Protein AF-A0A7C8A973-F1 (afdb_monomer_lite)

Secondary structure (DSSP, 8-state):
-HHHHHHTTEEEEEEEEEE-S-----PPBSHHHHHTSSS-HHHHHHHHHHTTT-B-S-PPP-EEEEEEEEEPPSS-HHHHHHHHSBS---TT--BTTTBPP-SEEESS---HHHHHHHBPPPPPGGGG-TT---TTPPPHHHHHHHHHHHB-STTPEEEETT-TTTHHHHHHHHTT-EEEE--S-HHHHHHHHHHTT------------S------

Sequence (216 aa):
MVSAIDDAGLLIRDCFIWFYTQNQPKAMGLNHFINRLNEDFESKETLRKELSGWKTPQIKSCFEPIAMAQKKPEGTFLENFRRYQVGLINTNIRVGEEMFPCNILTIEQIEPNIDKCFLIVKPDKSEKGEYNNHKTVKPLSLCEHLIKLVTYSEDSIILDPFCGSGTTLLAAKRLNRRYIGIDINKEYLKIAKKRLGGLDYPNKSIKLRKEQACLF

Radius of gyration: 22.73 Å; chains: 1; bounding box: 46×51×64 Å

pLDDT: mean 80.4, std 19.09, range [29.05, 97.0]

Foldseek 3Di:
DVVVCVVVQWAWDDKAKEFADDDDFPWDDCLVVLVPDPDDPVVSVVVCVVCPVPTPPTGTDGIDMDIDIGHDDDPDQVVSCVVPVWDAWDQCDAAAQRHTDDRYAYCDDDDNVVRNHHHFDADDPVLCDPPDPDPDDDGLSVLLSVCNGTGDDLAAEAEDQAQFLNSNVLSCVVSSHHYWYHHPDPVSVVNNCVSVVHDDDPDPPPPDPPDDDDTD

Structure (mmCIF, N/CA/C/O backbone):
data_AF-A0A7C8A973-F1
#
_entry.id   AF-A0A7C8A973-F1
#
loop_
_atom_site.group_PDB
_atom_site.id
_atom_site.type_symbol
_atom_site.label_atom_id
_atom_site.label_alt_id
_atom_site.label_comp_id
_atom_site.label_asym_id
_atom_site.label_entity_id
_atom_site.label_seq_id
_atom_site.pdbx_PDB_ins_code
_atom_site.Cartn_x
_atom_site.Cartn_y
_atom_site.Cartn_z
_atom_site.occupancy
_atom_site.B_iso_or_equiv
_atom_site.auth_seq_id
_atom_site.auth_comp_id
_atom_site.auth_asym_id
_atom_site.auth_atom_id
_atom_site.pdbx_PDB_model_num
ATOM 1 N N . MET A 1 1 ? -8.041 5.154 -10.749 1.00 61.44 1 MET A N 1
ATOM 2 C CA . MET A 1 1 ? -8.142 4.566 -9.394 1.00 61.44 1 MET A CA 1
ATOM 3 C C . MET A 1 1 ? -9.163 5.321 -8.556 1.00 61.44 1 MET A C 1
ATOM 5 O O . MET A 1 1 ? -10.101 4.681 -8.125 1.00 61.44 1 MET A O 1
ATOM 9 N N . VAL A 1 2 ? -9.038 6.648 -8.416 1.00 77.00 2 VAL A N 1
ATOM 10 C CA . VAL A 1 2 ? -9.992 7.515 -7.686 1.00 77.00 2 VAL A CA 1
ATOM 11 C C . VAL A 1 2 ? -11.450 7.284 -8.119 1.00 77.00 2 VAL A C 1
ATOM 13 O O . VAL A 1 2 ? -12.239 6.849 -7.295 1.00 77.00 2 VAL A O 1
ATOM 16 N N . SER A 1 3 ? -11.764 7.401 -9.420 1.00 84.00 3 SER A N 1
ATOM 17 C CA . SER A 1 3 ? -13.128 7.143 -9.935 1.00 84.00 3 SER A CA 1
ATOM 18 C C . SER A 1 3 ? -13.675 5.778 -9.520 1.00 84.00 3 SER A C 1
ATOM 20 O O . SER A 1 3 ? -14.764 5.701 -8.986 1.00 84.00 3 SER A O 1
ATOM 22 N N . ALA A 1 4 ? -12.892 4.704 -9.667 1.00 91.38 4 ALA A N 1
ATOM 23 C CA . ALA A 1 4 ? -13.359 3.355 -9.346 1.00 91.38 4 ALA A CA 1
ATOM 24 C C . ALA A 1 4 ? -13.654 3.146 -7.847 1.00 91.38 4 ALA A C 1
ATOM 26 O O . ALA A 1 4 ? -14.463 2.292 -7.498 1.00 91.38 4 ALA A O 1
ATOM 27 N N . ILE A 1 5 ? -12.981 3.890 -6.961 1.00 92.00 5 ILE A N 1
ATOM 28 C CA . ILE A 1 5 ? -13.242 3.850 -5.516 1.00 92.00 5 ILE A CA 1
ATOM 29 C C . ILE A 1 5 ? -14.564 4.563 -5.208 1.00 92.00 5 ILE A C 1
ATOM 31 O O . ILE A 1 5 ? -15.385 4.016 -4.470 1.00 92.00 5 ILE A O 1
ATOM 35 N N . ASP A 1 6 ? -14.783 5.731 -5.815 1.00 88.56 6 ASP A N 1
ATOM 36 C CA . ASP A 1 6 ? -16.037 6.479 -5.684 1.00 88.56 6 ASP A CA 1
ATOM 37 C C . ASP A 1 6 ? -17.217 5.699 -6.293 1.00 88.56 6 ASP A C 1
ATOM 39 O O . ASP A 1 6 ? -18.263 5.562 -5.657 1.00 88.56 6 ASP A O 1
ATOM 43 N N . ASP A 1 7 ? -17.023 5.088 -7.467 1.00 93.69 7 ASP A N 1
ATOM 44 C CA . ASP A 1 7 ? -18.006 4.239 -8.155 1.00 93.69 7 ASP A CA 1
ATOM 45 C C . ASP A 1 7 ? -18.371 2.994 -7.323 1.00 93.69 7 ASP A C 1
ATOM 47 O O . ASP A 1 7 ? -19.499 2.503 -7.378 1.00 93.69 7 ASP A O 1
ATOM 51 N N . ALA A 1 8 ? -17.440 2.499 -6.498 1.00 93.81 8 ALA A N 1
ATOM 52 C CA . ALA A 1 8 ? -17.682 1.417 -5.542 1.00 93.81 8 ALA A CA 1
ATOM 53 C C . ALA A 1 8 ? -18.427 1.875 -4.267 1.00 93.81 8 ALA A C 1
ATOM 55 O O . ALA A 1 8 ? -18.652 1.071 -3.358 1.00 93.81 8 ALA A O 1
ATOM 56 N N . GLY A 1 9 ? -18.806 3.155 -4.174 1.00 93.50 9 GLY A N 1
ATOM 57 C CA . GLY A 1 9 ? -19.536 3.732 -3.044 1.00 93.50 9 GLY A CA 1
ATOM 58 C C . GLY A 1 9 ? -18.672 4.004 -1.810 1.00 93.50 9 GLY A C 1
ATOM 59 O O . GLY A 1 9 ? -19.203 4.147 -0.702 1.00 93.50 9 GLY A O 1
ATOM 60 N N . LEU A 1 10 ? -17.347 4.049 -1.966 1.00 94.62 10 LEU A N 1
ATOM 61 C CA . LEU A 1 10 ? -16.421 4.412 -0.898 1.00 94.62 10 LEU A CA 1
ATOM 62 C C . LEU A 1 10 ? -16.106 5.908 -0.963 1.00 94.62 10 LEU A C 1
ATOM 64 O O . LEU A 1 10 ? -15.927 6.475 -2.029 1.00 94.62 10 LEU A O 1
ATOM 68 N N . LEU A 1 11 ? -16.002 6.543 0.201 1.00 92.88 11 LEU A N 1
ATOM 69 C CA . LEU A 1 11 ? -15.551 7.921 0.340 1.00 92.88 11 LEU A CA 1
ATOM 70 C C . LEU A 1 11 ? -14.035 7.942 0.495 1.00 92.88 11 LEU A C 1
ATOM 72 O O . LEU A 1 11 ? -13.509 7.433 1.491 1.00 92.88 11 LEU A O 1
ATOM 76 N N . ILE A 1 12 ? -13.345 8.561 -0.456 1.00 93.69 12 ILE A N 1
ATOM 77 C CA . ILE A 1 12 ? -11.909 8.827 -0.355 1.00 93.69 12 ILE A CA 1
ATOM 78 C C . ILE A 1 12 ? -11.668 9.839 0.771 1.00 93.69 12 ILE A C 1
ATOM 80 O O . ILE A 1 12 ? -12.366 10.847 0.888 1.00 93.69 12 ILE A O 1
ATOM 84 N N . ARG A 1 13 ? -10.698 9.543 1.637 1.00 91.75 13 ARG A N 1
ATOM 85 C CA . ARG A 1 13 ? -10.317 10.388 2.777 1.00 91.75 13 ARG A CA 1
ATOM 86 C C . ARG A 1 13 ? -8.966 11.034 2.590 1.00 91.75 13 ARG A C 1
ATOM 88 O O . ARG A 1 13 ? -8.829 12.209 2.897 1.00 91.75 13 ARG A O 1
ATOM 95 N N . ASP A 1 14 ? -8.004 10.267 2.098 1.00 91.69 14 ASP A N 1
ATOM 96 C CA . ASP A 1 14 ? -6.638 10.732 1.903 1.00 91.69 14 ASP A CA 1
ATOM 97 C C . ASP A 1 14 ? -5.896 9.802 0.930 1.00 91.69 14 ASP A C 1
ATOM 99 O O . ASP A 1 14 ? -6.428 8.784 0.471 1.00 91.69 14 ASP A O 1
ATOM 103 N N . CYS A 1 15 ? -4.648 10.133 0.628 1.00 92.75 15 CYS A N 1
ATOM 104 C CA . CYS A 1 15 ? -3.717 9.296 -0.106 1.00 92.75 15 CYS A CA 1
ATOM 105 C C . CYS A 1 15 ? -2.369 9.295 0.611 1.00 92.75 15 CYS A C 1
ATOM 107 O O . CYS A 1 15 ? -1.723 10.334 0.707 1.00 92.75 15 CYS A O 1
ATOM 109 N N . PHE A 1 16 ? -1.907 8.120 1.037 1.00 91.19 16 PHE A N 1
ATOM 110 C CA . PHE A 1 16 ? -0.525 7.960 1.473 1.00 91.19 16 PHE A CA 1
ATOM 111 C C . PHE A 1 16 ? 0.390 7.812 0.257 1.00 91.19 16 PHE A C 1
ATOM 113 O O . PHE A 1 16 ? 0.010 7.243 -0.766 1.00 91.19 16 PHE A O 1
ATOM 120 N N . ILE A 1 17 ? 1.614 8.300 0.367 1.00 91.44 17 ILE A N 1
ATOM 121 C CA . ILE A 1 17 ? 2.654 8.188 -0.644 1.00 91.44 17 ILE A CA 1
ATOM 122 C C . ILE A 1 17 ? 3.805 7.435 -0.001 1.00 91.44 17 ILE A C 1
ATOM 124 O O . ILE A 1 17 ? 4.483 7.969 0.873 1.00 91.44 17 ILE A O 1
ATOM 128 N N . TRP A 1 18 ? 4.049 6.202 -0.436 1.00 88.50 18 TRP A N 1
ATOM 129 C CA . TRP A 1 18 ? 5.296 5.531 -0.101 1.00 88.50 18 TRP A CA 1
ATOM 130 C C . TRP A 1 18 ? 6.394 6.056 -1.022 1.00 88.50 18 TRP A C 1
ATOM 132 O O . TRP A 1 18 ? 6.429 5.728 -2.207 1.00 88.50 18 TRP A O 1
ATOM 142 N N . P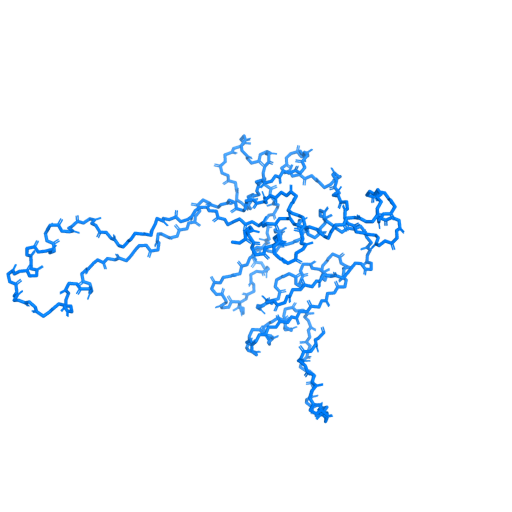HE A 1 19 ? 7.270 6.893 -0.479 1.00 85.12 19 PHE A N 1
ATOM 143 C CA . PHE A 1 19 ? 8.411 7.470 -1.173 1.00 85.12 19 PHE A CA 1
ATOM 144 C C . PHE A 1 19 ? 9.649 6.581 -1.017 1.00 85.12 19 PHE A C 1
ATOM 146 O O . PHE A 1 19 ? 9.905 6.017 0.050 1.00 85.12 19 PHE A O 1
ATOM 153 N N . TYR A 1 20 ? 10.431 6.452 -2.087 1.00 79.19 20 TYR A N 1
ATOM 154 C CA . TYR A 1 20 ? 11.674 5.685 -2.091 1.00 79.19 20 TYR A CA 1
ATOM 155 C C . TYR A 1 20 ? 12.697 6.301 -3.051 1.00 79.19 20 TYR A C 1
ATOM 157 O O . TYR A 1 20 ? 12.372 6.760 -4.149 1.00 79.19 20 TYR A O 1
ATOM 165 N N . THR A 1 21 ? 13.968 6.299 -2.646 1.00 69.88 21 THR A N 1
ATOM 166 C CA . THR A 1 21 ? 15.041 6.999 -3.377 1.00 69.88 21 THR A CA 1
ATOM 167 C C . THR A 1 21 ? 15.712 6.111 -4.429 1.00 69.88 21 THR A C 1
ATOM 169 O O . THR A 1 21 ? 16.138 6.571 -5.502 1.00 69.88 21 THR A O 1
ATOM 172 N N . GLN A 1 22 ? 15.756 4.804 -4.167 1.00 66.38 22 GLN A N 1
ATOM 173 C CA . GLN A 1 22 ? 16.395 3.817 -5.028 1.00 66.38 22 GLN A CA 1
ATOM 174 C C . GLN A 1 22 ? 15.367 3.079 -5.887 1.00 66.38 22 GLN A C 1
ATOM 176 O O . GLN A 1 22 ? 14.515 2.347 -5.396 1.00 66.38 22 GLN A O 1
ATOM 181 N N . ASN A 1 23 ? 15.463 3.261 -7.205 1.00 68.50 23 ASN A N 1
ATOM 182 C CA . ASN A 1 23 ? 14.700 2.495 -8.187 1.00 68.50 23 ASN A CA 1
ATOM 183 C C . ASN A 1 23 ? 15.402 2.540 -9.547 1.00 68.50 23 ASN A C 1
ATOM 185 O O . ASN A 1 23 ? 16.145 3.483 -9.834 1.00 68.50 23 ASN A O 1
ATOM 189 N N . GLN A 1 24 ? 15.141 1.547 -10.389 1.00 70.19 24 GLN A N 1
ATOM 190 C CA . GLN A 1 24 ? 15.636 1.514 -11.760 1.00 70.19 24 GLN A CA 1
ATOM 191 C C . GLN A 1 24 ? 14.644 2.222 -12.698 1.00 70.19 24 GLN A C 1
ATOM 193 O O . GLN A 1 24 ? 13.431 2.010 -12.580 1.00 70.19 24 GLN A O 1
ATOM 198 N N . PRO A 1 25 ? 15.117 3.060 -13.641 1.00 73.88 25 PRO A N 1
ATOM 199 C CA . PRO A 1 25 ? 14.281 3.544 -14.731 1.00 73.88 25 PRO A CA 1
ATOM 200 C C . PRO A 1 25 ? 13.688 2.358 -15.494 1.00 73.88 25 PRO A C 1
ATOM 202 O O . PRO A 1 25 ? 14.396 1.405 -15.812 1.00 73.88 25 PRO A O 1
ATOM 205 N N . LYS A 1 26 ? 12.391 2.417 -15.806 1.00 78.75 26 LYS A N 1
ATOM 206 C CA . LYS A 1 26 ? 11.727 1.369 -16.600 1.00 78.75 26 LYS A CA 1
ATOM 207 C C . LYS A 1 26 ? 11.837 1.606 -18.110 1.00 78.75 26 LYS A C 1
ATOM 209 O O . LYS A 1 26 ? 11.492 0.715 -18.875 1.00 78.75 26 LYS A O 1
ATOM 214 N N . ALA A 1 27 ? 12.348 2.772 -18.516 1.00 83.31 27 ALA A N 1
ATOM 215 C CA . ALA A 1 27 ? 12.592 3.147 -19.902 1.00 83.31 27 ALA A CA 1
ATOM 216 C C . ALA A 1 27 ? 13.479 2.138 -20.646 1.00 83.31 27 ALA A C 1
ATOM 218 O O . ALA A 1 27 ? 14.617 1.866 -20.256 1.00 83.31 27 ALA A O 1
ATOM 219 N N . MET A 1 28 ? 12.964 1.641 -21.766 1.00 84.88 28 MET A N 1
ATOM 220 C CA . MET A 1 28 ? 13.633 0.703 -22.658 1.00 84.88 28 MET A CA 1
ATOM 221 C C . MET A 1 28 ? 14.382 1.453 -23.761 1.00 84.88 28 MET A C 1
ATOM 223 O O . MET A 1 28 ? 13.901 2.463 -24.278 1.00 84.88 28 MET A O 1
ATOM 227 N N . GLY A 1 29 ? 15.556 0.942 -24.136 1.00 88.56 29 GLY A N 1
ATOM 228 C CA . GLY A 1 29 ? 16.292 1.441 -25.298 1.00 88.56 29 GLY A CA 1
ATOM 229 C C . GLY A 1 29 ? 15.556 1.142 -26.604 1.00 88.56 29 GLY A C 1
ATOM 230 O O . GLY A 1 29 ? 14.875 0.122 -26.725 1.00 88.56 29 GLY A O 1
ATOM 231 N N . LEU A 1 30 ? 15.714 2.023 -27.592 1.00 91.88 30 LEU A N 1
ATOM 232 C CA . LEU A 1 30 ? 14.962 1.941 -28.846 1.00 91.88 30 LEU A CA 1
ATOM 233 C C . LEU A 1 30 ? 15.571 0.965 -29.865 1.00 91.88 30 LEU A C 1
ATOM 235 O O . LEU A 1 30 ? 14.867 0.484 -30.748 1.00 91.88 30 LEU A O 1
ATOM 239 N N . ASN A 1 31 ? 16.839 0.580 -29.689 1.00 90.75 31 ASN A N 1
ATOM 240 C CA . ASN A 1 31 ? 17.584 -0.276 -30.621 1.00 90.75 31 ASN A CA 1
ATOM 241 C C . ASN A 1 31 ? 16.872 -1.595 -30.952 1.00 90.75 31 ASN A C 1
ATOM 243 O O . ASN A 1 31 ? 16.861 -2.020 -32.103 1.00 90.75 31 ASN A O 1
ATOM 247 N N . HIS A 1 32 ? 16.240 -2.231 -29.962 1.00 90.12 32 HIS A N 1
ATOM 248 C CA . HIS A 1 32 ? 15.487 -3.471 -30.177 1.00 90.12 32 HIS A CA 1
ATOM 249 C C . HIS A 1 32 ? 14.281 -3.281 -31.106 1.00 90.12 32 HIS A C 1
ATOM 251 O O . HIS A 1 32 ? 13.967 -4.168 -31.897 1.00 90.12 32 HIS A O 1
ATOM 257 N N . PHE A 1 33 ? 13.624 -2.121 -31.033 1.00 92.50 33 PHE A N 1
ATOM 258 C CA . PHE A 1 33 ? 12.513 -1.770 -31.916 1.00 92.50 33 PHE A CA 1
ATOM 259 C C . PHE A 1 33 ? 13.022 -1.415 -33.315 1.00 92.50 33 PHE A C 1
ATOM 261 O O . PHE A 1 33 ? 12.506 -1.951 -34.290 1.00 92.50 33 PHE A O 1
ATOM 268 N N . ILE A 1 34 ? 14.090 -0.614 -33.407 1.00 94.12 34 ILE A N 1
ATOM 269 C CA . ILE A 1 34 ? 14.716 -0.222 -34.683 1.00 94.12 34 ILE A CA 1
ATOM 270 C C . ILE A 1 34 ? 15.180 -1.458 -35.470 1.00 94.12 34 ILE A C 1
ATOM 272 O O . ILE A 1 34 ? 14.955 -1.562 -36.674 1.00 94.12 34 ILE A O 1
ATOM 276 N N . ASN A 1 35 ? 15.757 -2.453 -34.790 1.00 92.62 35 ASN A N 1
ATOM 277 C CA . ASN A 1 35 ? 16.192 -3.705 -35.419 1.00 92.62 35 ASN A CA 1
ATOM 278 C C . ASN A 1 35 ? 15.049 -4.459 -36.121 1.00 92.62 35 ASN A C 1
ATOM 280 O O . ASN A 1 35 ? 15.302 -5.167 -37.095 1.00 92.62 35 ASN A O 1
ATOM 284 N N . ARG A 1 36 ? 13.811 -4.314 -35.633 1.00 94.75 36 ARG A N 1
ATOM 285 C CA . ARG A 1 36 ? 12.621 -5.021 -36.126 1.00 94.75 36 ARG A CA 1
ATOM 286 C C . ARG A 1 36 ? 11.881 -4.289 -37.248 1.00 94.75 36 ARG A C 1
ATOM 288 O O . ARG A 1 36 ? 10.946 -4.866 -37.796 1.00 94.75 36 ARG A O 1
ATOM 295 N N . LEU A 1 37 ? 12.262 -3.054 -37.581 1.00 94.50 37 LEU A N 1
ATOM 296 C CA . LEU A 1 37 ? 11.644 -2.307 -38.680 1.00 94.50 37 LEU A CA 1
ATOM 297 C C . LEU A 1 37 ? 11.924 -2.987 -40.027 1.00 94.50 37 LEU A C 1
ATOM 299 O O . LEU A 1 37 ? 13.001 -3.554 -40.232 1.00 94.50 37 LEU A O 1
ATOM 303 N N . ASN A 1 38 ? 10.972 -2.915 -40.955 1.00 95.69 38 ASN A N 1
ATOM 304 C CA . ASN A 1 38 ? 11.150 -3.403 -42.323 1.00 95.69 38 ASN A CA 1
ATOM 305 C C . ASN A 1 38 ? 11.743 -2.299 -43.215 1.00 95.69 38 ASN A C 1
ATOM 307 O O . ASN A 1 38 ? 11.109 -1.838 -44.157 1.00 95.69 38 ASN A O 1
ATOM 311 N N . GLU A 1 39 ? 12.940 -1.846 -42.851 1.00 93.88 39 GLU A N 1
ATOM 312 C CA . GLU A 1 39 ? 13.674 -0.752 -43.495 1.00 93.88 39 GLU A CA 1
ATOM 313 C C . GLU A 1 39 ? 15.111 -1.186 -43.800 1.00 93.88 39 GLU A C 1
ATOM 315 O O . GLU A 1 39 ? 15.629 -2.134 -43.186 1.00 93.88 39 GLU A O 1
ATOM 320 N N . ASP A 1 40 ? 15.748 -0.492 -44.744 1.00 95.38 40 ASP A N 1
ATOM 321 C CA . ASP A 1 40 ? 17.140 -0.720 -45.115 1.00 95.38 40 ASP A CA 1
ATOM 322 C C . ASP A 1 40 ? 18.116 -0.322 -43.989 1.00 95.38 40 ASP A C 1
ATOM 324 O O . ASP A 1 40 ? 17.752 0.266 -42.965 1.00 95.38 40 ASP A O 1
ATOM 328 N N . PHE A 1 41 ? 19.379 -0.712 -44.155 1.00 94.69 41 PHE A N 1
ATOM 329 C CA . PHE A 1 41 ? 20.406 -0.509 -43.139 1.00 94.69 41 PHE A CA 1
ATOM 330 C C . PHE A 1 41 ? 20.700 0.975 -42.868 1.00 94.69 41 PHE A C 1
ATOM 332 O O . PHE A 1 41 ? 20.828 1.350 -41.701 1.00 94.69 41 PHE A O 1
ATOM 339 N N . GLU A 1 42 ? 20.769 1.807 -43.910 1.00 95.94 42 GLU A N 1
ATOM 340 C CA . GLU A 1 42 ? 21.098 3.233 -43.792 1.00 95.94 42 GLU A CA 1
ATOM 341 C C . GLU A 1 42 ? 19.984 3.995 -43.071 1.00 95.94 42 GLU A C 1
ATOM 343 O O . GLU A 1 42 ? 20.256 4.794 -42.169 1.00 95.94 42 GLU A O 1
ATOM 348 N N . SER A 1 43 ? 18.724 3.679 -43.382 1.00 94.56 43 SER A N 1
ATOM 349 C CA . SER A 1 43 ? 17.555 4.232 -42.685 1.00 94.56 43 SER A CA 1
ATOM 350 C C . SER A 1 43 ? 17.574 3.883 -41.192 1.00 94.56 43 SER A C 1
ATOM 352 O O . SER A 1 43 ? 17.421 4.756 -40.334 1.00 94.56 43 SER A O 1
ATOM 354 N N . LYS A 1 44 ? 17.881 2.624 -40.844 1.00 95.50 44 LYS A N 1
ATOM 355 C CA . LYS A 1 44 ? 17.997 2.191 -39.440 1.00 95.50 44 LYS A CA 1
ATOM 356 C C . LYS A 1 44 ? 19.157 2.857 -38.702 1.00 95.50 44 LYS A C 1
ATOM 358 O O . LYS A 1 44 ? 19.001 3.205 -37.534 1.00 95.50 44 LYS A O 1
ATOM 363 N N . GLU A 1 45 ? 20.316 3.017 -39.336 1.00 96.06 45 GLU A N 1
ATOM 364 C CA . GLU A 1 45 ? 21.468 3.706 -38.734 1.00 96.06 45 GLU A CA 1
ATOM 365 C C . GLU A 1 45 ? 21.209 5.200 -38.534 1.00 96.06 45 GLU A C 1
ATOM 367 O O . GLU A 1 45 ? 21.546 5.747 -37.481 1.00 96.06 45 GLU A O 1
ATOM 372 N N . THR A 1 46 ? 20.551 5.846 -39.496 1.00 96.25 46 THR A N 1
ATOM 373 C CA . THR A 1 46 ? 20.082 7.232 -39.366 1.00 96.25 46 THR A CA 1
ATOM 374 C C . THR A 1 46 ? 19.173 7.365 -38.150 1.00 96.25 46 THR A C 1
ATOM 376 O O . THR A 1 46 ? 19.451 8.161 -37.252 1.00 96.25 46 THR A O 1
ATOM 379 N N . LEU A 1 47 ? 18.178 6.484 -38.035 1.00 95.25 47 LEU A N 1
ATOM 380 C CA . LEU A 1 47 ? 17.235 6.488 -36.922 1.00 95.25 47 LEU A CA 1
ATOM 381 C C . LEU A 1 47 ? 17.911 6.213 -35.564 1.00 95.25 47 LEU A C 1
ATOM 383 O O . LEU A 1 47 ? 17.539 6.813 -34.556 1.00 95.25 47 LEU A O 1
ATOM 387 N N . ARG A 1 48 ? 18.938 5.348 -35.505 1.00 93.94 48 ARG A N 1
ATOM 388 C CA . ARG A 1 48 ? 19.733 5.123 -34.277 1.00 93.94 48 ARG A CA 1
ATOM 389 C C . ARG A 1 48 ? 20.486 6.375 -33.840 1.00 93.94 48 ARG A C 1
ATOM 391 O O . ARG A 1 48 ? 20.563 6.638 -32.641 1.00 93.94 48 ARG A O 1
ATOM 398 N N . LYS A 1 49 ? 21.054 7.123 -34.789 1.00 94.56 49 LYS A N 1
ATOM 399 C CA . LYS A 1 49 ? 21.773 8.372 -34.503 1.00 94.56 49 LYS A CA 1
ATOM 400 C C . LYS A 1 49 ? 20.812 9.458 -34.032 1.00 94.56 49 LYS A C 1
ATOM 402 O O . LYS A 1 49 ? 21.077 10.078 -33.005 1.00 94.56 49 LYS A O 1
ATOM 407 N N . GLU A 1 50 ? 19.691 9.637 -34.728 1.00 95.50 50 GLU A N 1
ATOM 408 C CA . GLU A 1 50 ? 18.656 10.619 -34.376 1.00 95.50 50 GLU A CA 1
ATOM 409 C C . GLU A 1 50 ? 18.052 10.355 -32.995 1.00 95.50 50 GLU A C 1
ATOM 411 O O . GLU A 1 50 ? 17.892 11.270 -32.188 1.00 95.50 50 GLU A O 1
ATOM 416 N N . LEU A 1 51 ? 17.764 9.088 -32.690 1.00 93.31 51 LEU A N 1
ATOM 417 C CA . LEU A 1 51 ? 17.149 8.676 -31.429 1.00 93.31 51 LEU A CA 1
ATOM 418 C C . LEU A 1 51 ? 18.176 8.294 -30.353 1.00 93.31 51 LEU A C 1
ATOM 420 O O . LEU A 1 51 ? 17.825 7.682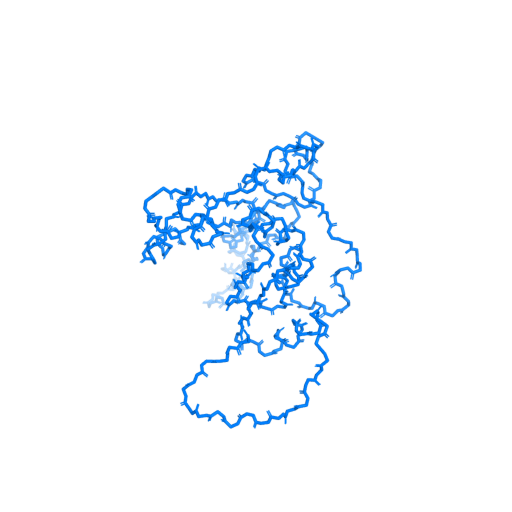 -29.339 1.00 93.31 51 LEU A O 1
ATOM 424 N N . SER A 1 52 ? 19.442 8.675 -30.526 1.00 90.50 52 SER A N 1
ATOM 425 C CA . SER A 1 52 ? 20.469 8.471 -29.507 1.00 90.50 52 SER A CA 1
ATOM 426 C C . SER A 1 52 ? 20.106 9.221 -28.221 1.00 90.50 52 SER A C 1
ATOM 428 O O . SER A 1 52 ? 19.751 10.396 -28.239 1.00 90.50 52 SER A O 1
ATOM 430 N N . GLY A 1 53 ? 20.146 8.522 -27.085 1.00 83.19 53 GLY A N 1
ATOM 431 C CA . GLY A 1 53 ? 19.720 9.062 -25.788 1.00 83.19 53 GLY A CA 1
ATOM 432 C C . GLY A 1 53 ? 18.205 9.042 -25.543 1.00 83.19 53 GLY A C 1
ATOM 433 O O . GLY A 1 53 ? 17.786 9.164 -24.390 1.00 83.19 53 GLY A O 1
ATOM 434 N N . TRP A 1 54 ? 17.383 8.795 -26.568 1.00 89.38 54 TRP A N 1
ATOM 435 C CA . TRP A 1 54 ? 15.936 8.645 -26.428 1.00 89.38 54 TRP A CA 1
ATOM 436 C C . TRP A 1 54 ? 15.555 7.215 -26.025 1.00 89.38 54 TRP A C 1
ATOM 438 O O . TRP A 1 54 ? 16.179 6.224 -26.413 1.00 89.38 54 TRP A O 1
ATOM 448 N N . LYS A 1 55 ? 14.513 7.099 -25.200 1.00 88.38 55 LYS A N 1
ATOM 449 C CA . LYS A 1 55 ? 13.984 5.830 -24.681 1.00 88.38 55 LYS A CA 1
ATOM 450 C C . LYS A 1 55 ? 12.456 5.863 -24.662 1.00 88.38 55 LYS A C 1
ATOM 452 O O . LYS A 1 55 ? 11.856 6.913 -24.875 1.00 88.38 55 LYS A O 1
ATOM 457 N N . THR A 1 56 ? 11.816 4.727 -24.377 1.00 88.56 56 THR A N 1
ATOM 458 C CA . THR A 1 56 ? 10.356 4.686 -24.173 1.00 88.56 56 THR A CA 1
ATOM 459 C C . THR A 1 56 ? 9.915 5.629 -23.041 1.00 88.56 56 THR A C 1
ATOM 461 O O . THR A 1 56 ? 10.689 5.845 -22.102 1.00 88.56 56 THR A O 1
ATOM 464 N N . PRO A 1 57 ? 8.683 6.185 -23.092 1.00 85.31 57 PRO A N 1
ATOM 465 C CA . PRO A 1 57 ? 8.216 7.236 -22.180 1.00 85.31 57 PRO A CA 1
ATOM 466 C C . PRO A 1 57 ? 7.906 6.689 -20.777 1.00 85.31 57 PRO A C 1
ATOM 468 O O . PRO A 1 57 ? 6.756 6.566 -20.362 1.00 85.31 57 PRO A O 1
ATOM 471 N N . GLN A 1 58 ? 8.946 6.293 -20.047 1.00 81.06 58 GLN A N 1
ATOM 472 C CA . GLN A 1 58 ? 8.861 5.639 -18.743 1.00 81.06 58 GLN A CA 1
ATOM 473 C C . GLN A 1 58 ? 9.931 6.208 -17.811 1.00 81.06 58 GLN A C 1
ATOM 475 O O . GLN A 1 58 ? 11.053 5.707 -17.717 1.00 81.06 58 GLN A O 1
ATOM 480 N N . ILE A 1 59 ? 9.568 7.268 -17.096 1.00 74.81 59 ILE A N 1
ATOM 481 C CA . ILE A 1 59 ? 10.448 7.900 -16.113 1.00 74.81 59 ILE A CA 1
ATOM 482 C C . ILE A 1 59 ? 10.609 6.971 -14.900 1.00 74.81 59 ILE A C 1
ATOM 484 O O . ILE A 1 59 ? 9.743 6.146 -14.590 1.00 74.81 59 ILE A O 1
ATOM 488 N N . LYS A 1 60 ? 11.750 7.074 -14.214 1.00 75.75 60 LYS A N 1
ATOM 489 C CA . LYS A 1 60 ? 11.967 6.402 -12.930 1.00 75.75 60 LYS A CA 1
ATOM 490 C C . LYS A 1 60 ? 10.875 6.842 -11.944 1.00 75.75 60 LYS A C 1
ATOM 492 O O . LYS A 1 60 ? 10.819 8.010 -11.581 1.00 75.75 60 LYS A O 1
ATOM 497 N N . SER A 1 61 ? 10.036 5.905 -11.495 1.00 81.62 61 SER A N 1
ATOM 498 C CA . SER A 1 61 ? 9.115 6.178 -10.386 1.00 81.62 61 SER A CA 1
ATOM 499 C C . SER A 1 61 ? 9.893 6.219 -9.075 1.00 81.62 61 SER A C 1
ATOM 501 O O . SER A 1 61 ? 10.695 5.313 -8.834 1.00 81.62 61 SER A O 1
ATOM 503 N N . CYS A 1 62 ? 9.621 7.213 -8.235 1.00 83.69 62 CYS A N 1
ATOM 504 C CA . CYS A 1 62 ? 10.195 7.363 -6.891 1.00 83.69 62 CYS A CA 1
ATOM 505 C C . CYS A 1 62 ? 9.127 7.277 -5.790 1.00 83.69 62 CYS A C 1
ATOM 507 O O . CYS A 1 62 ? 9.401 7.593 -4.635 1.00 83.69 62 CYS A O 1
ATOM 509 N N . PHE A 1 63 ? 7.898 6.892 -6.144 1.00 88.06 63 PHE A N 1
ATOM 510 C CA . PHE A 1 63 ? 6.838 6.707 -5.169 1.00 88.06 63 PHE A CA 1
ATOM 511 C C . PHE A 1 63 ? 5.777 5.700 -5.617 1.00 88.06 63 PHE A C 1
ATOM 513 O O . PHE A 1 63 ? 5.605 5.416 -6.807 1.00 88.06 63 PHE A O 1
ATOM 520 N N . GLU A 1 64 ? 5.028 5.200 -4.640 1.00 89.00 64 GLU A N 1
ATOM 521 C CA . GLU A 1 64 ? 3.817 4.414 -4.826 1.00 89.00 64 GLU A CA 1
ATOM 522 C C . GLU A 1 64 ? 2.663 5.027 -4.011 1.00 89.00 64 GLU A C 1
ATOM 524 O O . GLU A 1 64 ? 2.781 5.153 -2.790 1.00 89.00 64 GLU A O 1
ATOM 529 N N . PRO A 1 65 ? 1.548 5.423 -4.654 1.00 91.81 65 PRO A N 1
ATOM 530 C CA . PRO A 1 65 ? 0.387 5.951 -3.950 1.00 91.81 65 PRO A CA 1
ATOM 531 C C . PRO A 1 65 ? -0.447 4.827 -3.322 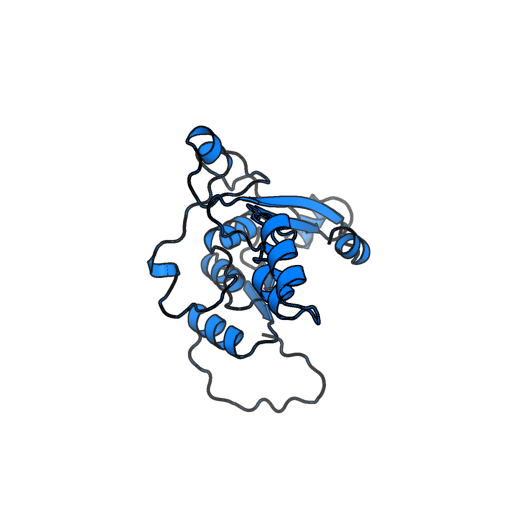1.00 91.81 65 PRO A C 1
ATOM 533 O O . PRO A 1 65 ? -0.606 3.747 -3.894 1.00 91.81 65 PRO A O 1
ATOM 536 N N . ILE A 1 66 ? -1.031 5.114 -2.164 1.00 93.06 66 ILE A N 1
ATOM 537 C CA . ILE A 1 66 ? -1.900 4.230 -1.390 1.00 93.06 66 ILE A CA 1
ATOM 538 C C . ILE A 1 66 ? -3.157 5.030 -1.050 1.00 93.06 66 ILE A C 1
ATOM 540 O O . ILE A 1 66 ? -3.145 5.907 -0.187 1.00 93.06 66 ILE A O 1
ATOM 544 N N . ALA A 1 67 ? -4.253 4.739 -1.744 1.00 94.19 67 ALA A N 1
ATOM 545 C CA . ALA A 1 67 ? -5.522 5.409 -1.493 1.00 94.19 67 ALA A CA 1
ATOM 546 C C . ALA A 1 67 ? -6.117 4.966 -0.147 1.00 94.19 67 ALA A C 1
ATOM 548 O O . ALA A 1 67 ? -6.211 3.769 0.131 1.00 94.19 67 ALA A O 1
ATOM 549 N N . MET A 1 68 ? -6.568 5.928 0.659 1.00 94.00 68 MET A N 1
ATOM 550 C CA . MET A 1 68 ? -7.339 5.683 1.871 1.00 94.00 68 MET A CA 1
ATOM 551 C C . MET A 1 68 ? -8.796 6.056 1.624 1.00 94.00 68 MET A C 1
ATOM 553 O O . MET A 1 68 ? -9.125 7.213 1.368 1.00 94.00 68 MET A O 1
ATOM 557 N N . ALA A 1 69 ? -9.681 5.072 1.740 1.00 94.88 69 ALA A N 1
ATOM 558 C CA . ALA A 1 69 ? -11.111 5.261 1.569 1.00 94.88 69 ALA A CA 1
ATOM 559 C C . ALA A 1 69 ? -11.895 4.473 2.618 1.00 94.88 69 ALA A C 1
ATOM 561 O O . ALA A 1 69 ? -11.391 3.526 3.221 1.00 94.88 69 ALA A O 1
ATOM 562 N N . GLN A 1 70 ? -13.142 4.869 2.835 1.00 93.94 70 GLN A N 1
ATOM 563 C CA . GLN A 1 70 ? -14.026 4.245 3.812 1.00 93.94 70 GLN A CA 1
ATOM 564 C C . GLN A 1 70 ? -15.455 4.167 3.292 1.00 93.94 70 GLN A C 1
ATOM 566 O O . GLN A 1 70 ? -15.868 4.955 2.446 1.00 93.94 70 GLN A O 1
ATOM 571 N N . LYS A 1 71 ? -16.260 3.277 3.868 1.00 93.94 71 LYS A N 1
ATOM 572 C CA . LYS A 1 71 ? -17.709 3.323 3.656 1.00 93.94 71 LYS A CA 1
ATOM 573 C C . LYS A 1 71 ? -18.287 4.644 4.175 1.00 93.94 71 LYS A C 1
ATOM 575 O O . LYS A 1 71 ? -17.750 5.261 5.107 1.00 93.94 71 LYS A O 1
ATOM 580 N N . LYS A 1 72 ? -19.394 5.073 3.567 1.00 92.38 72 LYS A N 1
ATOM 581 C CA . LYS A 1 72 ? -20.174 6.208 4.063 1.00 92.38 72 LYS A CA 1
ATOM 582 C C . LYS A 1 72 ? -20.620 5.916 5.508 1.00 92.38 72 LYS A C 1
ATOM 584 O O . LYS A 1 72 ? -21.191 4.850 5.732 1.00 92.38 72 LYS A O 1
ATOM 589 N N . PRO A 1 73 ? -20.334 6.804 6.477 1.00 92.00 73 PRO A N 1
ATOM 590 C CA . PRO A 1 73 ? -20.729 6.578 7.861 1.00 92.00 73 PRO A CA 1
ATOM 591 C C . PRO A 1 73 ? -22.250 6.695 8.022 1.00 92.00 73 PRO A C 1
ATOM 593 O O . PRO A 1 73 ? -22.892 7.531 7.382 1.00 92.00 73 PRO A O 1
ATOM 596 N N . GLU A 1 74 ? -22.815 5.875 8.904 1.00 92.56 74 GLU A N 1
ATOM 597 C CA . GLU A 1 74 ? -24.199 5.993 9.375 1.00 92.56 74 GLU A CA 1
ATOM 598 C C . GLU A 1 74 ? -24.233 6.912 10.607 1.00 92.56 74 GLU A C 1
ATOM 600 O O . GLU A 1 74 ? -23.850 6.486 11.692 1.00 92.56 74 GLU A O 1
ATOM 605 N N . GLY A 1 75 ? -24.626 8.180 10.456 1.00 93.25 75 GLY A N 1
ATOM 606 C CA . GLY A 1 75 ? -24.549 9.161 11.549 1.00 93.25 75 GLY A CA 1
ATOM 607 C C . GLY A 1 75 ? -23.129 9.705 11.751 1.00 93.25 75 GLY A C 1
ATOM 608 O O . GLY A 1 75 ? -22.434 10.034 10.788 1.00 93.25 75 GLY A O 1
ATOM 609 N N . THR A 1 76 ? -22.691 9.832 13.001 1.00 94.44 76 THR A N 1
ATOM 610 C CA . THR A 1 76 ? -21.368 10.357 13.367 1.00 94.44 76 THR A CA 1
ATOM 611 C C . THR A 1 76 ? -20.278 9.283 13.308 1.00 94.44 76 THR A C 1
ATOM 613 O O . THR A 1 76 ? -20.524 8.086 13.480 1.00 94.44 76 THR A O 1
ATOM 616 N N . PHE A 1 77 ? -19.021 9.697 13.128 1.00 93.00 77 PHE A N 1
ATOM 617 C CA . PHE A 1 77 ? -17.877 8.779 13.190 1.00 93.00 77 PHE A CA 1
ATOM 618 C C . PHE A 1 77 ? -17.770 8.051 14.533 1.00 93.00 77 PHE A C 1
ATOM 620 O O . PHE A 1 77 ? -17.398 6.880 14.564 1.00 93.00 77 PHE A O 1
ATOM 627 N N . LEU A 1 78 ? -18.138 8.718 15.631 1.00 93.50 78 LEU A N 1
ATOM 628 C CA . LEU A 1 78 ? -18.132 8.117 16.960 1.00 93.50 78 LEU A CA 1
ATOM 629 C C . LEU A 1 78 ? -19.167 6.992 17.074 1.00 93.50 78 LEU A C 1
ATOM 631 O O . LEU A 1 78 ? -18.852 5.929 17.601 1.00 93.50 78 LEU A O 1
ATOM 635 N N . GLU A 1 79 ? -20.379 7.185 16.555 1.00 94.75 79 GLU A N 1
ATOM 636 C CA . GLU A 1 79 ? -21.415 6.142 16.543 1.00 94.75 79 GLU A CA 1
ATOM 637 C C . GLU A 1 79 ? -20.990 4.935 15.701 1.00 94.75 79 GLU A C 1
ATOM 639 O O . GLU A 1 79 ? -21.104 3.794 16.151 1.00 94.75 79 GLU A O 1
ATOM 644 N N . ASN A 1 80 ? -20.416 5.180 14.518 1.00 94.00 80 ASN A N 1
ATOM 645 C CA . ASN A 1 80 ? -19.879 4.118 13.663 1.00 94.00 80 ASN A CA 1
ATOM 646 C C . ASN A 1 80 ? -18.756 3.360 14.363 1.00 94.00 80 ASN A C 1
ATOM 648 O O . ASN A 1 80 ? -18.746 2.133 14.353 1.00 94.00 80 ASN A O 1
ATOM 652 N N . PHE A 1 81 ? -17.840 4.074 15.013 1.00 94.12 81 PHE A N 1
ATOM 653 C CA . PHE A 1 81 ? -16.767 3.457 15.777 1.00 94.12 81 PHE A CA 1
ATOM 654 C C . PHE A 1 81 ? -17.305 2.611 16.934 1.00 94.12 81 PHE A C 1
ATOM 656 O O . PHE A 1 81 ? -16.873 1.478 17.114 1.00 94.12 81 PHE A O 1
ATOM 663 N N . ARG A 1 82 ? -18.294 3.101 17.689 1.00 93.69 82 ARG A N 1
ATOM 664 C CA . ARG A 1 82 ? -18.914 2.319 18.771 1.00 93.69 82 ARG A CA 1
ATOM 665 C C . ARG A 1 82 ? -19.583 1.043 18.262 1.00 93.69 82 ARG A C 1
ATOM 667 O O . ARG A 1 82 ? -19.578 0.046 18.975 1.00 93.69 82 ARG A O 1
ATOM 674 N N . ARG A 1 83 ? -20.151 1.072 17.053 1.00 93.12 83 ARG A N 1
ATOM 675 C CA . ARG A 1 83 ? -20.856 -0.068 16.450 1.00 93.12 83 ARG A CA 1
ATOM 676 C C . ARG A 1 83 ? -19.927 -1.065 15.758 1.00 93.12 83 ARG A C 1
ATOM 678 O O . ARG A 1 83 ? -20.143 -2.266 15.866 1.00 93.12 83 ARG A O 1
ATOM 685 N N . TYR A 1 84 ? -18.933 -0.571 15.028 1.00 92.56 84 TYR A N 1
ATOM 686 C CA . TYR A 1 84 ? -18.121 -1.365 14.102 1.00 92.56 84 TYR A CA 1
ATOM 687 C C . TYR A 1 84 ? -16.638 -1.444 14.489 1.00 92.56 84 TYR A C 1
ATOM 689 O O . TYR A 1 84 ? -15.902 -2.223 13.893 1.00 92.56 84 TYR A O 1
ATOM 697 N N . GLN A 1 85 ? -16.189 -0.640 15.457 1.00 92.69 85 GLN A N 1
ATOM 698 C CA . GLN A 1 85 ? -14.803 -0.558 15.943 1.00 92.69 85 GLN A CA 1
ATOM 699 C C . GLN A 1 85 ? -13.753 -0.245 14.858 1.00 92.69 85 GLN A C 1
ATOM 701 O O . GLN A 1 85 ? -12.576 -0.575 15.004 1.00 92.69 85 GLN A O 1
ATOM 706 N N . VAL A 1 86 ? -14.172 0.426 13.780 1.00 90.81 86 VAL A N 1
ATOM 707 C CA . VAL A 1 86 ? -13.334 0.857 12.649 1.00 90.81 86 VAL A CA 1
ATOM 708 C C . VAL A 1 86 ? -13.734 2.261 12.181 1.00 90.81 86 VAL A C 1
ATOM 710 O O . VAL A 1 86 ? -14.782 2.776 12.569 1.00 90.81 86 VAL A O 1
ATOM 713 N N . GLY A 1 87 ? -12.916 2.874 11.319 1.00 90.31 87 GLY A N 1
ATOM 714 C CA . GLY A 1 87 ? -13.233 4.149 10.658 1.00 90.31 87 GLY A CA 1
ATOM 715 C C . GLY A 1 87 ? -12.671 5.402 11.337 1.00 90.31 87 GLY A C 1
ATOM 716 O O . GLY A 1 87 ? -12.944 6.504 10.869 1.00 90.31 87 GLY A O 1
ATOM 717 N N . LEU A 1 88 ? -11.879 5.242 12.402 1.00 93.38 88 LEU A N 1
ATOM 718 C CA . LEU A 1 88 ? -11.055 6.300 12.995 1.00 93.38 88 LEU A CA 1
ATOM 719 C C . LEU A 1 88 ? -9.572 6.072 12.667 1.00 93.38 88 LEU A C 1
ATOM 721 O O . LEU A 1 88 ? -9.179 4.965 12.299 1.00 93.38 88 LEU A O 1
ATOM 725 N N . ILE A 1 89 ? -8.758 7.116 12.833 1.00 91.94 89 ILE A N 1
ATOM 726 C CA . ILE A 1 89 ? -7.299 7.068 12.678 1.00 91.94 89 ILE A CA 1
ATOM 727 C C . ILE A 1 89 ? -6.647 7.145 14.058 1.00 91.94 89 ILE A C 1
ATOM 729 O O . ILE A 1 89 ? -6.975 8.022 14.859 1.00 91.94 89 ILE A O 1
ATOM 733 N N . ASN A 1 90 ? -5.702 6.246 14.331 1.00 91.88 90 ASN A N 1
ATOM 734 C CA . ASN A 1 90 ? -4.938 6.242 15.569 1.00 91.88 90 ASN A CA 1
ATOM 735 C C . ASN A 1 90 ? -3.759 7.221 15.495 1.00 91.88 90 ASN A C 1
ATOM 737 O O . ASN A 1 90 ? -2.664 6.885 15.046 1.00 91.88 90 ASN A O 1
ATOM 741 N N . THR A 1 91 ? -3.972 8.432 15.996 1.00 89.31 91 THR A N 1
ATOM 742 C CA . THR A 1 91 ? -2.958 9.491 16.006 1.00 89.31 91 THR A CA 1
ATOM 743 C C . THR A 1 91 ? -1.916 9.332 17.110 1.00 89.31 91 THR A C 1
ATOM 745 O O . THR A 1 91 ? -1.012 10.155 17.187 1.00 89.31 91 THR A O 1
ATOM 748 N N . ASN A 1 92 ? -1.991 8.290 17.948 1.00 89.44 92 ASN A N 1
ATOM 749 C CA . ASN A 1 92 ? -0.918 7.954 18.891 1.00 89.44 92 ASN A CA 1
ATOM 750 C C . ASN A 1 92 ? 0.244 7.216 18.212 1.00 89.44 92 ASN A C 1
ATOM 752 O O . ASN A 1 92 ? 1.322 7.126 18.792 1.00 89.44 92 ASN A O 1
ATOM 756 N N . ILE A 1 93 ? 0.047 6.689 16.999 1.00 86.75 93 ILE A N 1
ATOM 757 C CA . ILE A 1 93 ? 1.140 6.126 16.204 1.00 86.75 93 ILE A CA 1
ATOM 758 C C . ILE A 1 93 ? 2.052 7.269 15.766 1.00 86.75 93 ILE A C 1
ATOM 760 O O . ILE A 1 93 ? 1.590 8.214 15.136 1.00 86.75 93 ILE A O 1
ATOM 764 N N . ARG A 1 94 ? 3.339 7.193 16.105 1.00 84.00 94 ARG A N 1
ATOM 765 C CA . ARG A 1 94 ? 4.332 8.210 15.743 1.00 84.00 94 ARG A CA 1
ATOM 766 C C . ARG A 1 94 ? 5.202 7.769 14.570 1.00 84.00 94 ARG A C 1
ATOM 768 O O . ARG A 1 94 ? 5.325 6.573 14.293 1.00 84.00 94 ARG A O 1
ATOM 775 N N . VAL A 1 95 ? 5.786 8.746 13.885 1.00 79.88 95 VAL A N 1
ATOM 776 C CA . VAL A 1 95 ? 6.766 8.569 12.801 1.00 79.88 95 VAL A CA 1
ATOM 777 C C . VAL A 1 95 ? 8.025 9.382 13.104 1.00 79.88 95 VAL A C 1
ATOM 779 O O . VAL A 1 95 ? 7.942 10.389 13.806 1.00 79.88 95 VAL A O 1
ATOM 782 N N . GLY A 1 96 ? 9.181 8.951 12.592 1.00 78.50 96 GLY A N 1
ATOM 783 C CA . GLY A 1 96 ? 10.456 9.648 12.801 1.00 78.50 96 GLY A CA 1
ATOM 784 C C . GLY A 1 96 ? 10.780 9.922 14.279 1.00 78.50 96 GLY A C 1
ATOM 785 O O . GLY A 1 96 ? 10.788 8.998 15.090 1.00 78.50 96 GLY A O 1
ATOM 786 N N . GLU A 1 97 ? 11.050 11.186 14.625 1.00 78.25 97 GLU A N 1
ATOM 787 C CA . GLU A 1 97 ? 11.365 11.645 15.993 1.00 78.25 97 GLU A CA 1
ATOM 788 C C . GLU A 1 97 ? 10.086 12.004 16.779 1.00 78.25 97 GLU A C 1
ATOM 790 O O . GLU A 1 97 ? 9.879 13.151 17.164 1.00 78.25 97 GLU A O 1
ATOM 795 N N . GLU A 1 98 ? 9.203 11.023 17.005 1.00 80.75 98 GLU A N 1
ATOM 796 C CA . GLU A 1 98 ? 7.940 11.194 17.755 1.00 80.75 98 GLU A CA 1
ATOM 797 C C . GLU A 1 98 ? 6.928 12.170 17.110 1.00 80.75 98 GLU A C 1
ATOM 799 O O . GLU A 1 98 ? 6.084 12.772 17.779 1.00 80.75 98 GLU A O 1
ATOM 804 N N . MET A 1 99 ? 6.959 12.299 15.782 1.00 82.00 99 MET A N 1
ATOM 805 C CA . MET A 1 99 ? 6.074 13.195 15.035 1.00 82.00 99 MET A CA 1
ATOM 806 C C . MET A 1 99 ? 4.683 12.590 14.796 1.00 82.00 99 MET A C 1
ATOM 808 O O . MET A 1 99 ? 4.475 11.374 14.851 1.00 82.00 99 MET A O 1
ATOM 812 N N . PHE A 1 100 ? 3.705 13.458 14.522 1.00 83.12 100 PHE A N 1
ATOM 813 C CA . PHE A 1 100 ? 2.341 13.064 14.152 1.00 83.12 100 PHE A CA 1
ATOM 814 C C . PHE A 1 100 ? 2.341 12.227 12.857 1.00 83.12 100 PHE A C 1
ATOM 816 O O . PHE A 1 100 ? 3.147 12.520 11.970 1.00 83.12 100 PHE A O 1
ATOM 823 N N . PRO A 1 101 ? 1.456 11.217 12.705 1.00 86.38 101 PRO A N 1
ATOM 824 C CA . PRO A 1 101 ? 1.395 10.449 11.468 1.00 86.38 101 PRO A CA 1
ATOM 825 C C . PRO A 1 101 ? 1.099 11.356 10.270 1.00 86.38 101 PRO A C 1
ATOM 827 O O . PRO A 1 101 ? 0.307 12.295 10.360 1.00 86.38 101 PRO A O 1
ATOM 830 N N . CYS A 1 102 ? 1.730 11.052 9.143 1.00 86.25 102 CYS A N 1
ATOM 831 C CA . CYS A 1 102 ? 1.696 11.859 7.932 1.00 86.25 102 CYS A CA 1
ATOM 832 C C . CYS A 1 102 ? 1.360 10.998 6.711 1.00 86.25 102 CYS A C 1
ATOM 834 O O . CYS A 1 102 ? 1.453 9.769 6.730 1.00 86.25 102 CYS A O 1
ATOM 836 N N . ASN A 1 103 ? 0.962 11.655 5.625 1.00 85.00 103 ASN A N 1
ATOM 837 C CA . ASN A 1 103 ? 0.594 10.989 4.383 1.00 85.00 103 ASN A CA 1
ATOM 838 C C . ASN A 1 103 ? 1.798 10.696 3.465 1.00 85.00 103 ASN A C 1
ATOM 840 O O . ASN A 1 103 ? 1.614 10.159 2.380 1.00 85.00 103 ASN A O 1
ATOM 844 N N . ILE A 1 104 ? 3.032 10.994 3.875 1.00 86.50 104 ILE A N 1
ATOM 845 C CA . ILE A 1 104 ? 4.249 10.626 3.138 1.00 86.50 104 ILE A CA 1
ATOM 846 C C . ILE A 1 104 ? 5.054 9.668 4.008 1.00 86.50 104 ILE A C 1
ATOM 848 O O . ILE A 1 104 ? 5.415 9.990 5.130 1.00 86.50 104 ILE A O 1
ATOM 852 N N . LEU A 1 105 ? 5.344 8.482 3.492 1.00 85.56 105 LEU A N 1
ATOM 853 C CA . LEU A 1 105 ? 5.993 7.409 4.234 1.00 85.56 105 LEU A CA 1
ATOM 854 C C . LEU A 1 105 ? 7.303 7.044 3.532 1.00 85.56 105 LEU A C 1
ATOM 856 O O . LEU A 1 105 ? 7.299 6.767 2.334 1.00 85.56 105 LEU A O 1
ATOM 860 N N . THR A 1 106 ? 8.415 6.991 4.261 1.00 80.12 106 THR A N 1
ATOM 861 C CA . THR A 1 106 ? 9.694 6.443 3.777 1.00 80.12 106 THR A CA 1
ATOM 862 C C . THR A 1 106 ? 10.172 5.320 4.692 1.00 80.12 106 THR A C 1
ATOM 864 O O . THR A 1 106 ? 9.868 5.295 5.878 1.00 80.12 106 THR A O 1
ATOM 867 N N . ILE A 1 107 ? 10.914 4.362 4.141 1.00 75.69 107 ILE A N 1
ATOM 868 C CA . ILE A 1 107 ? 11.591 3.284 4.893 1.00 75.69 107 ILE A CA 1
ATOM 869 C C . ILE A 1 107 ? 13.122 3.403 4.827 1.00 75.69 107 ILE A C 1
ATOM 871 O O . ILE A 1 107 ? 13.851 2.543 5.327 1.00 75.69 107 ILE A O 1
ATOM 875 N N . GLU A 1 108 ? 13.608 4.443 4.153 1.00 70.62 108 GLU A N 1
ATOM 876 C CA . GLU A 1 108 ? 15.016 4.779 3.987 1.00 70.62 108 GLU A CA 1
ATOM 877 C C . GLU A 1 108 ? 15.258 6.176 4.546 1.00 70.62 108 GLU A C 1
ATOM 879 O O . GLU A 1 108 ? 14.396 7.047 4.420 1.00 70.62 108 GLU A O 1
ATOM 884 N N . GLN A 1 109 ? 16.439 6.374 5.129 1.00 66.62 109 GLN A N 1
ATOM 885 C CA . GLN A 1 109 ? 16.930 7.707 5.450 1.00 66.62 109 GLN A CA 1
ATOM 886 C C . GLN A 1 109 ? 17.287 8.437 4.147 1.00 66.62 109 GLN A C 1
ATOM 888 O O . GLN A 1 109 ? 17.984 7.880 3.296 1.00 66.62 109 GLN A O 1
ATOM 893 N N . ILE A 1 110 ? 16.772 9.647 3.977 1.00 66.19 110 ILE A N 1
ATOM 894 C CA . ILE A 1 110 ? 16.894 10.499 2.792 1.00 66.19 110 ILE A CA 1
ATOM 895 C C . ILE A 1 110 ? 17.757 11.712 3.146 1.00 66.19 110 ILE A C 1
ATOM 897 O O . ILE A 1 110 ? 18.724 12.008 2.449 1.00 66.19 110 ILE A O 1
ATOM 901 N N . GLU A 1 111 ? 17.415 12.389 4.243 1.00 69.31 111 GLU A N 1
ATOM 902 C CA . GLU A 1 111 ? 18.105 13.556 4.793 1.00 69.31 111 GLU A CA 1
ATOM 903 C C . GLU A 1 111 ? 17.637 13.755 6.250 1.00 69.31 111 GLU A C 1
ATOM 905 O O . GLU A 1 111 ? 16.436 13.625 6.504 1.00 69.31 111 GLU A O 1
ATOM 910 N N . PRO A 1 112 ? 18.501 14.150 7.208 1.00 58.72 112 PRO A N 1
ATOM 911 C CA . PRO A 1 112 ? 18.134 14.240 8.626 1.00 58.72 112 PRO A CA 1
ATOM 912 C C . PRO A 1 112 ? 16.873 15.061 8.934 1.00 58.72 112 PRO A C 1
ATOM 914 O O . PRO A 1 112 ? 16.185 14.771 9.905 1.00 58.72 112 PRO A O 1
ATOM 917 N N . ASN A 1 113 ? 16.547 16.080 8.133 1.00 51.84 113 ASN A N 1
ATOM 918 C CA . ASN A 1 113 ? 15.356 16.912 8.350 1.00 51.84 113 ASN A CA 1
ATOM 919 C C . ASN A 1 113 ? 14.076 16.329 7.729 1.00 51.84 113 ASN A C 1
ATOM 921 O O . ASN A 1 113 ? 12.984 16.602 8.220 1.00 51.84 113 ASN A O 1
ATOM 925 N N . ILE A 1 114 ? 14.197 15.517 6.679 1.00 58.22 114 ILE A N 1
ATOM 926 C CA . ILE A 1 114 ? 13.077 14.823 6.027 1.00 58.22 114 ILE A CA 1
ATOM 927 C C . ILE A 1 114 ? 12.755 13.539 6.805 1.00 58.22 114 ILE A C 1
ATOM 929 O O . ILE A 1 114 ? 11.593 13.228 7.062 1.00 58.22 114 ILE A O 1
ATOM 933 N N . ASP A 1 115 ? 13.780 12.837 7.281 1.00 58.06 115 ASP A N 1
ATOM 934 C CA . ASP A 1 115 ? 13.635 11.575 8.012 1.00 58.06 115 ASP A CA 1
ATOM 935 C C . ASP A 1 115 ? 12.890 11.740 9.338 1.00 58.06 115 ASP A C 1
ATOM 937 O O . ASP A 1 115 ? 12.113 10.864 9.723 1.00 58.06 115 ASP A O 1
ATOM 941 N N . LYS A 1 116 ? 13.046 12.905 9.979 1.00 55.84 116 LYS A N 1
ATOM 942 C CA . LYS A 1 116 ? 12.286 13.313 11.170 1.00 55.84 116 LYS A CA 1
ATOM 943 C C . LYS A 1 116 ? 10.779 13.238 10.981 1.00 55.84 116 LYS A C 1
ATOM 945 O O . LYS A 1 116 ? 10.069 12.932 11.932 1.00 55.84 116 LYS A O 1
ATOM 950 N N . CYS A 1 117 ? 10.299 13.516 9.773 1.00 55.47 117 CYS A N 1
ATOM 951 C CA . CYS A 1 117 ? 8.877 13.660 9.495 1.00 55.47 117 CYS A CA 1
ATOM 952 C C . CYS A 1 117 ? 8.246 12.407 8.877 1.00 55.47 117 CYS A C 1
ATOM 954 O O . CYS A 1 117 ? 7.030 12.265 8.965 1.00 55.47 117 CYS A O 1
ATOM 956 N N . PHE A 1 118 ? 9.023 11.519 8.238 1.00 65.06 118 PHE A N 1
ATOM 957 C CA . PHE A 1 118 ? 8.461 10.515 7.317 1.00 65.06 118 PHE A CA 1
ATOM 958 C C . PHE A 1 118 ? 8.961 9.070 7.518 1.00 65.06 118 PHE A C 1
ATOM 960 O O . PHE A 1 118 ? 8.418 8.155 6.893 1.00 65.06 118 PHE A O 1
ATOM 967 N N . LEU A 1 119 ? 9.993 8.821 8.339 1.00 62.56 119 LEU A N 1
ATOM 968 C CA . LEU A 1 119 ? 10.641 7.502 8.418 1.00 62.56 119 LEU A CA 1
ATOM 969 C C . LEU A 1 119 ? 9.844 6.471 9.244 1.00 62.56 119 LEU A C 1
ATOM 971 O O . LEU A 1 119 ? 9.558 6.677 10.425 1.00 62.56 119 LEU A O 1
ATOM 975 N N . ILE A 1 120 ? 9.567 5.313 8.634 1.00 64.69 120 ILE A N 1
ATOM 976 C CA . ILE A 1 120 ? 9.088 4.076 9.263 1.00 64.69 120 ILE A CA 1
ATOM 977 C C . ILE A 1 120 ? 10.286 3.134 9.449 1.00 64.69 120 ILE A C 1
ATOM 979 O O . ILE A 1 120 ? 11.047 2.892 8.510 1.00 64.69 120 ILE A O 1
ATOM 983 N N . VAL A 1 121 ? 10.437 2.566 10.652 1.00 58.38 121 VAL A N 1
ATOM 984 C CA . VAL A 1 121 ? 11.534 1.644 11.000 1.00 58.38 121 VAL A CA 1
ATOM 985 C C . VAL A 1 121 ? 11.660 0.515 9.969 1.00 58.38 121 VAL A C 1
ATOM 987 O O . VAL A 1 121 ? 10.674 -0.091 9.547 1.00 58.38 121 VAL A O 1
ATOM 990 N N . LYS A 1 122 ? 12.892 0.239 9.538 1.00 44.03 122 LYS A N 1
ATOM 991 C CA . LYS A 1 122 ? 13.193 -0.748 8.499 1.00 44.03 122 LYS A CA 1
ATOM 992 C C . LYS A 1 122 ? 13.098 -2.190 9.038 1.00 44.03 122 LYS A C 1
ATOM 994 O O . LYS A 1 122 ? 13.596 -2.444 10.132 1.00 44.03 122 LYS A O 1
ATOM 999 N N . PRO A 1 123 ? 12.561 -3.147 8.259 1.00 48.00 123 PRO A N 1
ATOM 1000 C CA . PRO A 1 123 ? 12.665 -4.573 8.567 1.00 48.00 123 PRO A CA 1
ATOM 1001 C C . PRO A 1 123 ? 14.120 -5.074 8.472 1.00 48.00 123 PRO A C 1
ATOM 1003 O O . PRO A 1 123 ? 14.874 -4.647 7.589 1.00 48.00 123 PRO A O 1
ATOM 1006 N N . ASP A 1 124 ? 14.537 -5.975 9.366 1.00 47.56 124 ASP A N 1
ATOM 1007 C CA . ASP A 1 124 ? 15.912 -6.492 9.399 1.00 47.56 124 ASP A CA 1
ATOM 1008 C C . ASP A 1 124 ? 16.253 -7.408 8.190 1.00 47.56 124 ASP A C 1
ATOM 1010 O O . ASP A 1 124 ? 15.404 -7.756 7.364 1.00 47.56 124 ASP A O 1
ATOM 1014 N N . LYS A 1 125 ? 17.529 -7.809 8.047 1.00 45.16 125 LYS A N 1
ATOM 1015 C CA . LYS A 1 125 ? 17.961 -8.725 6.966 1.00 45.16 125 LYS A CA 1
ATOM 1016 C C . LYS A 1 125 ? 17.374 -10.141 7.092 1.00 45.16 125 LYS A C 1
ATOM 1018 O O . LYS A 1 125 ? 17.264 -10.818 6.070 1.00 45.16 125 LYS A O 1
ATOM 1023 N N . SER A 1 126 ? 16.998 -10.580 8.291 1.00 51.09 126 SER A N 1
ATOM 1024 C CA . SER A 1 126 ? 16.368 -11.882 8.534 1.00 51.09 126 SER A CA 1
ATOM 1025 C C . SER A 1 126 ? 14.939 -11.942 7.972 1.00 51.09 126 SER A C 1
ATOM 1027 O O . SER A 1 126 ? 14.499 -12.993 7.509 1.00 51.09 126 SER A O 1
ATOM 1029 N N . GLU A 1 127 ? 14.251 -10.799 7.875 1.00 50.28 127 GLU A N 1
ATOM 1030 C CA . GLU A 1 127 ? 12.875 -10.709 7.368 1.00 50.28 127 GLU A CA 1
ATOM 1031 C C . GLU A 1 127 ? 12.733 -10.861 5.850 1.00 50.28 127 GLU A C 1
ATOM 1033 O O . GLU A 1 127 ? 11.640 -11.166 5.362 1.00 50.28 127 GLU A O 1
ATOM 1038 N N . LYS A 1 128 ? 13.817 -10.684 5.080 1.00 49.72 128 LYS A N 1
ATOM 1039 C CA . LYS A 1 128 ? 13.777 -10.907 3.626 1.00 49.72 128 LYS A CA 1
ATOM 1040 C C . LYS A 1 128 ? 13.589 -12.383 3.272 1.00 49.72 128 LYS A C 1
ATOM 1042 O O . LYS A 1 128 ? 12.891 -12.650 2.297 1.00 49.72 128 LYS A O 1
ATOM 1047 N N . GLY A 1 129 ? 14.128 -13.299 4.086 1.00 50.78 129 GLY A N 1
ATOM 1048 C CA . GLY A 1 129 ? 14.124 -14.749 3.867 1.00 50.78 129 GLY A CA 1
ATOM 1049 C C . GLY A 1 129 ? 14.781 -15.176 2.543 1.00 50.78 129 GLY A C 1
ATOM 1050 O O . GLY A 1 129 ? 14.587 -14.561 1.502 1.00 50.78 129 GLY A O 1
ATOM 1051 N N . GLU A 1 130 ? 15.509 -16.292 2.525 1.00 50.62 130 GLU A N 1
ATOM 1052 C CA . GLU A 1 130 ? 16.110 -16.830 1.282 1.00 50.62 130 GLU A CA 1
ATOM 1053 C C . GLU A 1 130 ? 15.075 -17.289 0.228 1.00 50.62 130 GLU A C 1
ATOM 1055 O O . GLU A 1 130 ? 15.424 -17.667 -0.884 1.00 50.62 130 GLU A O 1
ATOM 1060 N N . TYR A 1 131 ? 13.780 -17.241 0.555 1.00 51.81 131 TYR A N 1
ATOM 1061 C CA . TYR A 1 131 ? 12.698 -17.848 -0.224 1.00 51.81 131 TYR A CA 1
ATOM 1062 C C . TYR A 1 131 ? 11.831 -16.847 -1.004 1.00 51.81 131 TYR A C 1
ATOM 1064 O O . TYR A 1 131 ? 10.853 -17.254 -1.635 1.00 51.81 131 TYR A O 1
ATOM 1072 N N . ASN A 1 132 ? 12.118 -15.542 -0.946 1.00 50.34 132 ASN A N 1
ATOM 1073 C CA . ASN A 1 132 ? 11.231 -14.528 -1.516 1.00 50.34 132 ASN A CA 1
ATOM 1074 C C . ASN A 1 132 ? 11.654 -14.083 -2.927 1.00 50.34 132 ASN A C 1
ATOM 1076 O O . ASN A 1 132 ? 12.256 -13.029 -3.112 1.00 50.34 132 ASN A O 1
ATOM 1080 N N . ASN A 1 133 ? 11.282 -14.871 -3.939 1.00 54.94 133 ASN A N 1
ATOM 1081 C CA . ASN A 1 133 ? 11.530 -14.558 -5.356 1.00 54.94 133 ASN A CA 1
ATOM 1082 C C . ASN A 1 133 ? 10.459 -13.639 -5.987 1.00 54.94 133 ASN A C 1
ATOM 1084 O O . ASN A 1 133 ? 10.374 -13.522 -7.213 1.00 54.94 133 ASN A O 1
ATOM 1088 N N . HIS A 1 134 ? 9.594 -13.006 -5.187 1.00 47.22 134 HIS A N 1
ATOM 1089 C CA . HIS A 1 134 ? 8.513 -12.168 -5.701 1.00 47.22 134 HIS A CA 1
ATOM 1090 C C . HIS A 1 134 ? 9.034 -10.770 -6.075 1.00 47.22 134 HIS A C 1
ATOM 1092 O O . HIS A 1 134 ? 9.557 -10.036 -5.240 1.00 47.22 134 HIS A O 1
ATOM 1098 N N . LYS A 1 135 ? 8.871 -10.371 -7.343 1.00 46.59 135 LYS A N 1
ATOM 1099 C CA . LYS A 1 135 ? 9.456 -9.129 -7.888 1.00 46.59 135 LYS A CA 1
ATOM 1100 C C . LYS A 1 135 ? 8.881 -7.834 -7.288 1.00 46.59 135 LYS A C 1
ATOM 1102 O O . LYS A 1 135 ? 9.489 -6.782 -7.446 1.00 46.59 135 LYS A O 1
ATOM 1107 N N . THR A 1 136 ? 7.723 -7.887 -6.627 1.00 55.41 136 THR A N 1
ATOM 1108 C CA . THR A 1 136 ? 6.962 -6.706 -6.167 1.00 55.41 136 THR A CA 1
ATOM 1109 C C . THR A 1 136 ? 6.506 -6.819 -4.705 1.00 55.41 136 THR A C 1
ATOM 1111 O O . THR A 1 136 ? 5.327 -6.689 -4.390 1.00 55.41 136 THR A O 1
ATOM 1114 N N . VAL A 1 137 ? 7.423 -7.122 -3.785 1.00 63.53 137 VAL A N 1
ATOM 1115 C CA . VAL A 1 137 ? 7.106 -7.248 -2.347 1.00 63.53 137 VAL A CA 1
ATOM 1116 C C . VAL A 1 137 ? 7.090 -5.871 -1.685 1.00 63.53 137 VAL A C 1
ATOM 1118 O O . VAL A 1 137 ? 8.086 -5.153 -1.736 1.00 63.53 137 VAL A O 1
ATOM 1121 N N . LYS A 1 138 ? 5.974 -5.513 -1.039 1.00 79.56 138 LYS A N 1
ATOM 1122 C CA . LYS A 1 138 ? 5.901 -4.319 -0.184 1.00 79.56 138 LYS A CA 1
ATOM 1123 C C . LYS A 1 138 ? 6.710 -4.523 1.107 1.00 79.56 138 LYS A C 1
ATOM 1125 O O . LYS A 1 138 ? 6.778 -5.659 1.585 1.00 79.56 138 LYS A O 1
ATOM 1130 N N . PRO A 1 139 ? 7.319 -3.472 1.685 1.00 84.38 139 PRO A N 1
ATOM 1131 C CA . PRO A 1 139 ? 8.014 -3.574 2.964 1.00 84.38 139 PRO A CA 1
ATOM 1132 C C . PRO A 1 139 ? 7.055 -3.982 4.081 1.00 84.38 139 PRO A C 1
ATOM 1134 O O . PRO A 1 139 ? 5.941 -3.470 4.167 1.00 84.38 139 PRO A O 1
ATOM 1137 N N . LEU A 1 140 ? 7.498 -4.878 4.961 1.00 85.38 140 LEU A N 1
ATOM 1138 C CA . LEU A 1 140 ? 6.662 -5.371 6.053 1.00 85.38 140 LEU A CA 1
ATOM 1139 C C . LEU A 1 140 ? 6.296 -4.261 7.048 1.00 85.38 140 LEU A C 1
ATOM 1141 O O . LEU A 1 140 ? 5.136 -4.149 7.434 1.00 85.38 140 LEU A O 1
ATOM 1145 N N . SER A 1 141 ? 7.253 -3.389 7.376 1.00 84.31 141 SER A N 1
ATOM 1146 C CA . SER A 1 141 ? 7.034 -2.268 8.293 1.00 84.31 141 SER A CA 1
ATOM 1147 C C . SER A 1 141 ? 6.026 -1.241 7.775 1.00 84.31 141 SER A C 1
ATOM 1149 O O . SER A 1 141 ? 5.266 -0.683 8.563 1.00 84.31 141 SER A O 1
ATOM 1151 N N . LEU A 1 142 ? 5.953 -1.040 6.454 1.00 89.12 142 LEU A N 1
ATOM 1152 C CA . LEU A 1 142 ? 4.923 -0.208 5.831 1.00 89.12 142 LEU A CA 1
ATOM 1153 C C . LEU A 1 142 ? 3.528 -0.803 6.073 1.00 89.12 142 LEU A C 1
ATOM 1155 O O . LEU A 1 142 ? 2.625 -0.098 6.519 1.00 89.12 142 LEU A O 1
ATOM 1159 N N . CYS A 1 143 ? 3.355 -2.106 5.831 1.00 92.56 143 CYS A N 1
ATOM 1160 C CA . CYS A 1 143 ? 2.092 -2.797 6.096 1.00 92.56 143 CYS A CA 1
ATOM 1161 C C . CYS A 1 143 ? 1.718 -2.750 7.587 1.00 92.56 143 CYS A C 1
ATOM 1163 O O . CYS A 1 143 ? 0.566 -2.484 7.921 1.00 92.56 143 CYS A O 1
ATOM 1165 N N . GLU A 1 144 ? 2.681 -2.971 8.486 1.00 92.19 144 GLU A N 1
ATOM 1166 C CA . GLU A 1 144 ? 2.451 -2.893 9.931 1.00 92.19 144 GLU A CA 1
ATOM 1167 C C . GLU A 1 144 ? 2.035 -1.483 10.371 1.00 92.19 144 GLU A C 1
ATOM 1169 O O . GLU A 1 144 ? 1.095 -1.340 11.153 1.00 92.19 144 GLU A O 1
ATOM 1174 N N . HIS A 1 145 ? 2.690 -0.441 9.850 1.00 92.31 145 HIS A N 1
ATOM 1175 C CA . HIS A 1 145 ? 2.343 0.949 10.141 1.00 92.31 145 HIS A CA 1
ATOM 1176 C C . HIS A 1 145 ? 0.898 1.260 9.736 1.00 92.31 145 HIS A C 1
ATOM 1178 O O . HIS A 1 145 ? 0.124 1.744 10.560 1.00 92.31 145 HIS A O 1
ATOM 1184 N N . LEU A 1 146 ? 0.503 0.907 8.508 1.00 94.81 146 LEU A N 1
ATOM 1185 C CA . LEU A 1 146 ? -0.857 1.139 8.014 1.00 94.81 146 LEU A CA 1
ATOM 1186 C C . LEU A 1 146 ? -1.904 0.392 8.848 1.00 94.81 146 LEU A C 1
ATOM 1188 O O . LEU A 1 146 ? -2.919 0.976 9.217 1.00 94.81 146 LEU A O 1
ATOM 1192 N N . ILE A 1 147 ? -1.652 -0.872 9.206 1.00 95.25 147 ILE A N 1
ATOM 1193 C CA . ILE A 1 147 ? -2.571 -1.657 10.044 1.00 95.25 147 ILE A CA 1
ATOM 1194 C C . ILE A 1 147 ? -2.718 -1.027 11.436 1.00 95.25 147 ILE A C 1
ATOM 1196 O O . ILE A 1 147 ? -3.841 -0.884 11.921 1.00 95.25 147 ILE A O 1
ATOM 1200 N N . LYS A 1 148 ? -1.618 -0.610 12.077 1.00 93.62 148 LYS A N 1
ATOM 1201 C CA . LYS A 1 148 ? -1.664 0.085 13.379 1.00 93.62 148 LYS A CA 1
ATOM 1202 C C . LYS A 1 148 ? -2.418 1.411 13.305 1.00 93.62 148 LYS A C 1
ATOM 1204 O O . LYS A 1 148 ? -3.088 1.784 14.265 1.00 93.62 148 LYS A O 1
ATOM 1209 N N . LEU A 1 149 ? -2.294 2.114 12.181 1.00 93.38 149 LEU A N 1
ATOM 1210 C CA . LEU A 1 149 ? -2.905 3.419 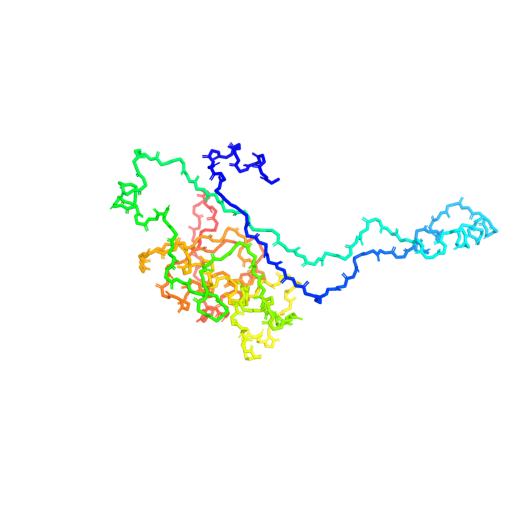11.973 1.00 93.38 149 LEU A CA 1
ATOM 1211 C C . LEU A 1 149 ? -4.435 3.336 11.881 1.00 93.38 149 LEU A C 1
ATOM 1213 O O . LEU A 1 149 ? -5.116 4.228 12.383 1.00 93.38 149 LEU A O 1
ATOM 1217 N N . VAL A 1 150 ? -4.975 2.279 11.263 1.00 93.56 150 VAL A N 1
ATOM 1218 C CA . VAL A 1 150 ? -6.413 2.182 10.933 1.00 93.56 150 VAL A CA 1
ATOM 1219 C C . VAL A 1 150 ? -7.194 1.147 11.746 1.00 93.56 150 VAL A C 1
ATOM 1221 O O . VAL A 1 150 ? -8.417 1.075 11.619 1.00 93.56 150 VAL A O 1
ATOM 1224 N N . THR A 1 151 ? -6.528 0.331 12.570 1.00 93.44 151 THR A N 1
ATOM 1225 C CA . THR A 1 151 ? -7.201 -0.664 13.422 1.00 93.44 151 THR A CA 1
ATOM 1226 C C . THR A 1 151 ? -7.173 -0.287 14.894 1.00 93.44 151 THR A C 1
ATOM 1228 O O . THR A 1 151 ? -6.149 0.136 15.426 1.00 93.44 151 THR A O 1
ATOM 1231 N N . TYR A 1 152 ? -8.305 -0.500 15.565 1.00 89.94 152 TYR A N 1
ATOM 1232 C CA . TYR A 1 152 ? -8.442 -0.307 17.007 1.00 89.94 152 TYR A CA 1
ATOM 1233 C C . TYR A 1 152 ? -8.476 -1.645 17.752 1.00 89.94 152 TYR A C 1
ATOM 1235 O O . TYR A 1 152 ? -7.620 -1.905 18.592 1.00 89.94 152 TYR A O 1
ATOM 1243 N N . SER A 1 153 ? -9.436 -2.510 17.410 1.00 88.75 153 SER A N 1
ATOM 1244 C CA . SER A 1 153 ? -9.650 -3.790 18.093 1.00 88.75 153 SER A CA 1
ATOM 1245 C C . SER A 1 153 ? -8.624 -4.847 17.676 1.00 88.75 153 SER A C 1
ATOM 1247 O O . SER A 1 153 ? -8.252 -4.921 16.500 1.00 88.75 153 SER A O 1
ATOM 1249 N N . GLU A 1 154 ? -8.210 -5.708 18.605 1.00 85.25 154 GLU A N 1
ATOM 1250 C CA . GLU A 1 154 ? -7.418 -6.909 18.290 1.00 85.25 154 GLU A CA 1
ATOM 1251 C C . GLU A 1 154 ? -8.204 -7.893 17.410 1.00 85.25 154 GLU A C 1
ATOM 1253 O O . GLU A 1 154 ? -7.637 -8.544 16.533 1.00 85.25 154 GLU A O 1
ATOM 1258 N N . ASP A 1 155 ? -9.536 -7.883 17.519 1.00 88.38 155 ASP A N 1
ATOM 1259 C CA . ASP A 1 155 ? -10.434 -8.689 16.690 1.00 88.38 155 ASP A CA 1
ATOM 1260 C C . ASP A 1 155 ? -10.613 -8.150 15.264 1.00 88.38 155 ASP A C 1
ATOM 1262 O O . ASP A 1 155 ? -11.330 -8.770 14.464 1.00 88.38 155 ASP A O 1
ATOM 1266 N N . SER A 1 156 ? -9.986 -7.017 14.921 1.00 92.94 156 SER A N 1
ATOM 1267 C CA . SER A 1 156 ? -10.048 -6.456 13.567 1.00 92.94 156 SER A CA 1
ATOM 1268 C C . SER A 1 156 ? -9.586 -7.491 12.539 1.00 92.94 156 SER A C 1
ATOM 1270 O O . SER A 1 156 ? -8.574 -8.169 12.732 1.00 92.94 156 SER A O 1
ATOM 1272 N N . ILE A 1 157 ? -10.326 -7.598 11.434 1.00 95.62 157 ILE A N 1
ATOM 1273 C CA . ILE A 1 157 ? -10.007 -8.504 10.327 1.00 95.62 157 ILE A CA 1
ATOM 1274 C C . ILE A 1 157 ? -9.375 -7.696 9.195 1.00 95.62 157 ILE A C 1
ATOM 1276 O O . ILE A 1 157 ? -10.003 -6.792 8.647 1.00 95.62 157 ILE A O 1
ATOM 1280 N N . ILE A 1 158 ? -8.149 -8.054 8.820 1.00 96.81 158 ILE A N 1
ATOM 1281 C CA . ILE A 1 158 ? -7.452 -7.510 7.655 1.00 96.81 158 ILE A CA 1
ATOM 1282 C C . ILE A 1 158 ? -7.736 -8.389 6.439 1.00 96.81 158 ILE A C 1
ATOM 1284 O O . ILE A 1 158 ? -7.391 -9.567 6.429 1.00 96.81 158 ILE A O 1
ATOM 1288 N N . LEU A 1 159 ? -8.342 -7.817 5.404 1.00 97.00 159 LEU A N 1
ATOM 1289 C CA . LEU A 1 159 ? -8.571 -8.497 4.131 1.00 97.00 159 LEU A CA 1
ATOM 1290 C C . LEU A 1 159 ? -7.546 -8.027 3.099 1.00 97.00 159 LEU A C 1
ATOM 1292 O O . LEU A 1 159 ? -7.466 -6.834 2.813 1.00 97.00 159 LEU A O 1
ATOM 1296 N N . ASP A 1 160 ? -6.824 -8.970 2.499 1.00 96.94 160 ASP A N 1
ATOM 1297 C CA . ASP A 1 160 ? -6.007 -8.731 1.311 1.00 96.94 160 ASP A CA 1
ATOM 1298 C C . ASP A 1 160 ? -6.489 -9.633 0.157 1.00 96.94 160 ASP A C 1
ATOM 1300 O O . ASP A 1 160 ? -6.193 -10.833 0.149 1.00 96.94 160 ASP A O 1
ATOM 1304 N N . PRO A 1 161 ? -7.267 -9.094 -0.805 1.00 96.06 161 PRO A N 1
ATOM 1305 C CA . PRO A 1 161 ? -7.838 -9.883 -1.894 1.00 96.06 161 PRO A CA 1
ATOM 1306 C C . PRO A 1 161 ? -6.821 -10.256 -2.986 1.00 96.06 161 PRO A C 1
ATOM 1308 O O . PRO A 1 161 ? -7.169 -11.013 -3.893 1.00 96.06 161 PRO A O 1
ATOM 1311 N N . PHE A 1 162 ? -5.594 -9.722 -2.916 1.00 95.31 162 PHE A N 1
ATOM 1312 C CA . PHE A 1 162 ? -4.499 -9.977 -3.856 1.00 95.31 162 PHE A CA 1
ATOM 1313 C C . PHE A 1 162 ? -3.186 -10.154 -3.085 1.00 95.31 162 PHE A C 1
ATOM 1315 O O . PHE A 1 162 ? -2.201 -9.442 -3.302 1.00 95.31 162 PHE A O 1
ATOM 1322 N N . CYS A 1 163 ? -3.190 -11.086 -2.131 1.00 93.56 163 CYS A N 1
ATOM 1323 C CA . CYS A 1 163 ? -2.191 -11.123 -1.071 1.00 93.56 163 CYS A CA 1
ATOM 1324 C C . CYS A 1 163 ? -0.779 -11.497 -1.537 1.00 93.56 163 CYS A C 1
ATOM 1326 O O . CYS A 1 163 ? 0.185 -11.309 -0.786 1.00 93.56 163 CYS A O 1
ATOM 1328 N N . GLY A 1 164 ? -0.623 -12.056 -2.740 1.00 92.88 164 GLY A N 1
ATOM 1329 C CA . GLY A 1 164 ? 0.649 -12.497 -3.296 1.00 92.88 164 GLY A CA 1
ATOM 1330 C C . GLY A 1 164 ? 1.413 -13.384 -2.318 1.00 92.88 164 GLY A C 1
ATOM 1331 O O . GLY A 1 164 ? 0.894 -14.368 -1.795 1.00 92.88 164 GLY A O 1
ATOM 1332 N N . SER A 1 165 ? 2.662 -13.010 -2.032 1.00 90.88 165 SER A N 1
ATOM 1333 C CA . SER A 1 165 ? 3.517 -13.707 -1.058 1.00 90.88 165 SER A CA 1
ATOM 1334 C C . SER A 1 165 ? 3.134 -13.475 0.416 1.00 90.88 165 SER A C 1
ATOM 1336 O O . SER A 1 165 ? 3.868 -13.908 1.301 1.00 90.88 165 SER A O 1
ATOM 1338 N N . GLY A 1 166 ? 2.030 -12.786 0.714 1.00 93.06 166 GLY A N 1
ATOM 1339 C CA . GLY A 1 166 ? 1.429 -12.707 2.048 1.00 93.06 166 GLY A CA 1
ATOM 1340 C C . GLY A 1 166 ? 2.023 -11.664 2.997 1.00 93.06 166 GLY A C 1
ATOM 1341 O O . GLY A 1 166 ? 1.917 -11.840 4.207 1.00 93.06 166 GLY A O 1
ATOM 1342 N N . THR A 1 167 ? 2.655 -10.589 2.508 1.00 93.25 167 THR A N 1
ATOM 1343 C CA . THR A 1 167 ? 3.245 -9.565 3.400 1.00 93.25 167 THR A CA 1
ATOM 1344 C C . THR A 1 167 ? 2.198 -8.897 4.296 1.00 93.25 167 THR A C 1
ATOM 1346 O O . THR A 1 167 ? 2.428 -8.794 5.497 1.00 93.25 167 THR A O 1
ATOM 1349 N N . THR A 1 168 ? 1.043 -8.500 3.753 1.00 95.56 168 THR A N 1
ATOM 1350 C CA . THR A 1 168 ? -0.054 -7.894 4.531 1.00 95.56 168 THR A CA 1
ATOM 1351 C C . THR A 1 168 ? -0.556 -8.834 5.626 1.00 95.56 168 THR A C 1
ATOM 1353 O O . THR A 1 168 ? -0.775 -8.419 6.760 1.00 95.56 168 THR A O 1
ATOM 1356 N N . LEU A 1 169 ? -0.672 -10.126 5.306 1.00 95.69 169 LEU A N 1
ATOM 1357 C CA . LEU A 1 169 ? -1.116 -11.161 6.242 1.00 95.69 169 LEU A CA 1
ATOM 1358 C C . LEU A 1 169 ? -0.086 -11.386 7.353 1.00 95.69 169 LEU A C 1
ATOM 1360 O O . LEU A 1 169 ? -0.443 -11.526 8.518 1.00 95.69 169 LEU A O 1
ATOM 1364 N N . LEU A 1 170 ? 1.203 -11.388 7.002 1.00 93.81 170 LEU A N 1
ATOM 1365 C CA . LEU A 1 170 ? 2.287 -11.502 7.972 1.00 93.81 170 LEU A CA 1
ATOM 1366 C C . LEU A 1 170 ? 2.318 -10.296 8.921 1.00 93.81 170 LEU A C 1
ATOM 1368 O O . LEU A 1 170 ? 2.485 -10.490 10.124 1.00 93.81 170 LEU A O 1
ATOM 1372 N N . ALA A 1 171 ? 2.111 -9.081 8.403 1.00 93.69 171 ALA A N 1
ATOM 1373 C CA . ALA A 1 171 ? 1.986 -7.871 9.216 1.00 93.69 171 ALA A CA 1
ATOM 1374 C C . ALA A 1 171 ? 0.794 -7.976 10.177 1.00 93.69 171 ALA A C 1
ATOM 1376 O O . ALA A 1 171 ? 0.950 -7.780 11.379 1.00 93.69 171 ALA A O 1
ATOM 1377 N N . ALA A 1 172 ? -0.380 -8.366 9.670 1.00 94.94 172 ALA A N 1
ATOM 1378 C CA . ALA A 1 172 ? -1.568 -8.582 10.492 1.00 94.94 172 ALA A CA 1
ATOM 1379 C C . ALA A 1 172 ? -1.307 -9.617 11.600 1.00 94.94 172 ALA A C 1
ATOM 1381 O O . ALA A 1 172 ? -1.593 -9.349 12.766 1.00 94.94 172 ALA A O 1
ATOM 1382 N N . LYS A 1 173 ? -0.674 -10.750 11.264 1.00 93.38 173 LYS A N 1
ATOM 1383 C CA . LYS A 1 173 ? -0.296 -11.794 12.226 1.00 93.38 173 LYS A CA 1
ATOM 1384 C C . LYS A 1 173 ? 0.611 -11.257 13.336 1.00 93.38 173 LYS A C 1
ATOM 1386 O O . LYS A 1 173 ? 0.355 -11.528 14.503 1.00 93.38 173 LYS A O 1
ATOM 1391 N N . ARG A 1 174 ? 1.663 -10.509 12.990 1.00 90.88 174 ARG A N 1
ATOM 1392 C CA . ARG A 1 174 ? 2.611 -9.935 13.965 1.00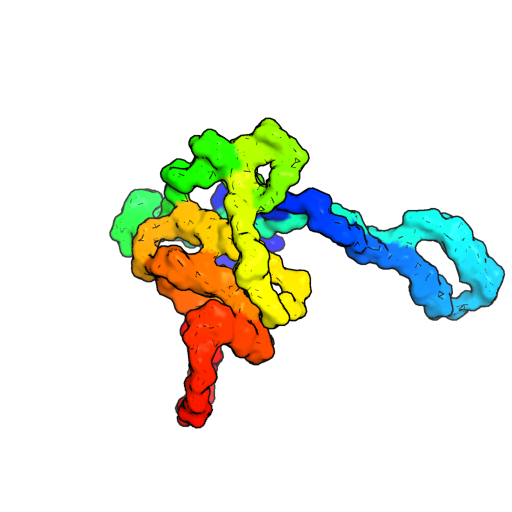 90.88 174 ARG A CA 1
ATOM 1393 C C . ARG A 1 174 ? 1.972 -8.908 14.892 1.00 90.88 174 ARG A C 1
ATOM 1395 O O . ARG A 1 174 ? 2.414 -8.748 16.022 1.00 90.88 174 ARG A O 1
ATOM 1402 N N . LEU A 1 175 ? 0.927 -8.237 14.419 1.00 91.62 175 LEU A N 1
ATOM 1403 C CA . LEU A 1 175 ? 0.145 -7.271 15.186 1.00 91.62 175 LEU A CA 1
ATOM 1404 C C . LEU A 1 175 ? -1.034 -7.901 15.932 1.00 91.62 175 LEU A C 1
ATOM 1406 O O . LEU A 1 175 ? -1.915 -7.173 16.389 1.00 91.62 175 LEU A O 1
ATOM 1410 N N . ASN A 1 176 ? -1.072 -9.234 16.040 1.00 92.25 176 ASN A N 1
ATOM 1411 C CA . ASN A 1 176 ? -2.166 -9.976 16.662 1.00 92.25 176 ASN A CA 1
ATOM 1412 C C . ASN A 1 176 ? -3.536 -9.555 16.101 1.00 92.25 176 ASN A C 1
ATOM 1414 O O . ASN A 1 176 ? -4.479 -9.315 16.847 1.00 92.25 176 ASN A O 1
ATOM 1418 N N . ARG A 1 177 ? -3.630 -9.399 14.775 1.00 93.50 177 ARG A N 1
ATOM 1419 C CA . ARG A 1 177 ? -4.883 -9.154 14.052 1.00 93.50 177 ARG A CA 1
ATOM 1420 C C . ARG A 1 177 ? -5.312 -10.406 13.306 1.00 93.50 177 ARG A C 1
ATOM 1422 O O . ARG A 1 177 ? -4.479 -11.190 12.842 1.00 93.50 177 ARG A O 1
ATOM 1429 N N . ARG A 1 178 ? -6.623 -10.563 13.130 1.00 94.88 178 ARG A N 1
ATOM 1430 C CA . ARG A 1 178 ? -7.180 -11.587 12.240 1.00 94.88 178 ARG A CA 1
ATOM 1431 C C . ARG A 1 178 ? -6.954 -11.171 10.791 1.00 94.88 178 ARG A C 1
ATOM 1433 O O . ARG A 1 178 ? -6.898 -9.980 10.485 1.00 94.88 178 ARG A O 1
ATOM 1440 N N . TYR A 1 179 ? -6.828 -12.135 9.887 1.00 96.31 179 TYR A N 1
ATOM 1441 C CA . TYR A 1 179 ? -6.586 -11.842 8.479 1.00 96.31 179 TYR A CA 1
ATOM 1442 C C . TYR A 1 179 ? -7.222 -12.866 7.544 1.00 96.31 179 TYR A C 1
ATOM 1444 O O . TYR A 1 179 ? -7.371 -14.032 7.898 1.00 96.31 179 TYR A O 1
ATOM 1452 N N . ILE A 1 180 ? -7.563 -12.401 6.344 1.00 97.00 180 ILE A N 1
ATOM 1453 C CA . ILE A 1 180 ? -8.072 -13.179 5.214 1.00 97.00 180 ILE A CA 1
ATOM 1454 C C . ILE A 1 180 ? -7.233 -12.806 3.994 1.00 97.00 180 ILE A C 1
ATOM 1456 O O . ILE A 1 180 ? -7.047 -11.623 3.700 1.00 97.00 180 ILE A O 1
ATOM 1460 N N . GLY A 1 181 ? -6.714 -13.813 3.295 1.00 95.88 181 GLY A N 1
ATOM 1461 C CA . GLY A 1 181 ? -5.849 -13.634 2.134 1.00 95.88 181 GLY A CA 1
ATOM 1462 C C . GLY A 1 181 ? -6.346 -14.422 0.936 1.00 95.88 181 GLY A C 1
ATOM 1463 O O . GLY A 1 181 ? -6.561 -15.629 1.037 1.00 95.88 181 GLY A O 1
ATOM 1464 N N . ILE A 1 182 ? -6.493 -13.750 -0.201 1.00 96.81 182 ILE A N 1
ATOM 1465 C CA . ILE A 1 182 ? -6.915 -14.361 -1.462 1.00 96.81 182 ILE A CA 1
ATOM 1466 C C . ILE A 1 182 ? -5.857 -14.038 -2.517 1.00 96.81 182 ILE A C 1
ATOM 1468 O O . ILE A 1 182 ? -5.355 -12.921 -2.583 1.00 96.81 182 ILE A O 1
ATOM 1472 N N . ASP A 1 183 ? -5.498 -15.021 -3.339 1.00 95.75 183 ASP A N 1
ATOM 1473 C CA . ASP A 1 183 ? -4.680 -14.799 -4.529 1.00 95.75 183 ASP A CA 1
ATOM 1474 C C . ASP A 1 183 ? -4.989 -15.874 -5.577 1.00 95.75 183 ASP A C 1
ATOM 1476 O O . ASP A 1 183 ? -5.301 -17.020 -5.243 1.00 95.75 183 ASP A O 1
ATOM 1480 N N . ILE A 1 184 ? -4.904 -15.516 -6.857 1.00 96.19 184 ILE A N 1
ATOM 1481 C CA . ILE A 1 184 ? -5.123 -16.455 -7.964 1.00 96.19 184 ILE A CA 1
ATOM 1482 C C . ILE A 1 184 ? -3.911 -17.373 -8.186 1.00 96.19 184 ILE A C 1
ATOM 1484 O O . ILE A 1 184 ? -4.045 -18.492 -8.689 1.00 96.19 184 ILE A O 1
ATOM 1488 N N . ASN A 1 185 ? -2.712 -16.921 -7.811 1.00 93.19 185 ASN A N 1
ATOM 1489 C CA . ASN A 1 185 ? -1.470 -17.636 -8.033 1.00 93.19 185 ASN A CA 1
ATOM 1490 C C . ASN A 1 185 ? -1.180 -18.613 -6.887 1.00 93.19 185 ASN A C 1
ATOM 1492 O O . ASN A 1 185 ? -0.728 -18.249 -5.798 1.00 93.19 185 ASN A O 1
ATOM 1496 N N . LYS A 1 186 ? -1.360 -19.904 -7.176 1.00 93.94 186 LYS A N 1
ATOM 1497 C CA . LYS A 1 186 ? -1.119 -20.995 -6.223 1.00 93.94 186 LYS A CA 1
ATOM 1498 C C . LYS A 1 186 ? 0.319 -21.043 -5.697 1.00 93.94 186 LYS A C 1
ATOM 1500 O O . LYS A 1 186 ? 0.509 -21.403 -4.538 1.00 93.94 186 LYS A O 1
ATOM 1505 N N . GLU A 1 187 ? 1.320 -20.676 -6.496 1.00 92.00 187 GLU A N 1
ATOM 1506 C CA . GLU A 1 187 ? 2.717 -20.664 -6.040 1.00 92.00 187 GLU A CA 1
ATOM 1507 C C . GLU A 1 187 ? 2.968 -19.533 -5.037 1.00 92.00 187 GLU A C 1
ATOM 1509 O O . GLU A 1 187 ? 3.658 -19.731 -4.038 1.00 92.00 187 GLU A O 1
ATOM 1514 N N . TYR A 1 188 ? 2.342 -18.370 -5.230 1.00 91.44 188 TYR A N 1
ATOM 1515 C CA . TYR A 1 188 ? 2.408 -17.280 -4.255 1.00 91.44 188 TYR A CA 1
ATOM 1516 C C . TYR A 1 188 ? 1.704 -17.643 -2.949 1.00 91.44 188 TYR A C 1
ATOM 1518 O O . TYR A 1 188 ? 2.267 -17.412 -1.879 1.00 91.44 188 TYR A O 1
ATOM 1526 N N . LEU A 1 189 ? 0.557 -18.327 -3.020 1.00 91.81 189 LEU A N 1
ATOM 1527 C CA . LEU A 1 189 ? -0.123 -18.844 -1.831 1.00 91.81 189 LEU A CA 1
ATOM 1528 C C . LEU A 1 189 ? 0.729 -19.855 -1.048 1.00 91.81 189 LEU A C 1
ATOM 1530 O O . LEU A 1 189 ? 0.701 -19.842 0.182 1.00 91.81 189 LEU A O 1
ATOM 1534 N N . LYS A 1 190 ? 1.517 -20.710 -1.716 1.00 90.81 190 LYS A N 1
ATOM 1535 C CA . LYS A 1 190 ? 2.473 -21.605 -1.031 1.00 90.81 190 LYS A CA 1
ATOM 1536 C C . LYS A 1 190 ? 3.532 -20.810 -0.264 1.00 90.81 190 LYS A C 1
ATOM 1538 O O . LYS A 1 190 ? 3.794 -21.105 0.902 1.00 90.81 190 LYS A O 1
ATOM 1543 N N . ILE A 1 191 ? 4.102 -19.773 -0.886 1.00 90.56 191 ILE A N 1
ATOM 1544 C CA . ILE A 1 191 ? 5.077 -18.881 -0.235 1.00 90.56 191 ILE A CA 1
ATOM 1545 C C . ILE A 1 191 ? 4.435 -18.174 0.966 1.00 90.56 191 ILE A C 1
ATOM 1547 O O . ILE A 1 191 ? 5.022 -18.160 2.049 1.00 90.56 191 ILE A O 1
ATOM 1551 N N . ALA A 1 192 ? 3.226 -17.632 0.799 1.00 90.94 192 ALA A N 1
ATOM 1552 C CA . ALA A 1 192 ? 2.483 -16.963 1.863 1.00 90.94 192 ALA A CA 1
ATOM 1553 C C . ALA A 1 192 ? 2.246 -17.895 3.059 1.00 90.94 192 ALA A C 1
ATOM 1555 O O . ALA A 1 192 ? 2.560 -17.530 4.190 1.00 90.94 192 ALA A O 1
ATOM 1556 N N . LYS A 1 193 ? 1.785 -19.130 2.820 1.00 89.94 193 LYS A N 1
ATOM 1557 C CA . LYS A 1 193 ? 1.587 -20.143 3.871 1.00 89.94 193 LYS A CA 1
ATOM 1558 C C . LYS A 1 193 ? 2.875 -20.449 4.625 1.00 89.94 193 LYS A C 1
ATOM 1560 O O . LYS A 1 193 ? 2.869 -20.420 5.854 1.00 89.94 193 LYS A O 1
ATOM 1565 N N . LYS A 1 194 ? 3.984 -20.654 3.907 1.00 89.62 194 LYS A N 1
ATOM 1566 C CA . LYS A 1 194 ? 5.296 -20.887 4.524 1.00 89.62 194 LYS A CA 1
ATOM 1567 C C . LYS A 1 194 ? 5.711 -19.712 5.416 1.00 89.62 194 LYS A C 1
ATOM 1569 O O . LYS A 1 194 ? 6.113 -19.927 6.555 1.00 89.62 194 LYS A O 1
ATOM 1574 N N . ARG A 1 195 ? 5.560 -18.468 4.941 1.00 86.62 195 ARG A N 1
ATOM 1575 C CA . ARG A 1 195 ? 5.859 -17.248 5.724 1.00 86.62 195 ARG A CA 1
ATOM 1576 C C . ARG A 1 195 ? 4.963 -17.097 6.953 1.00 86.62 195 ARG A C 1
ATOM 1578 O O . ARG A 1 195 ? 5.419 -16.617 7.985 1.00 86.62 195 ARG A O 1
ATOM 1585 N N . LEU A 1 196 ? 3.708 -17.524 6.859 1.00 89.50 196 LEU A N 1
ATOM 1586 C CA . LEU A 1 196 ? 2.749 -17.510 7.963 1.00 89.50 196 LEU A CA 1
ATOM 1587 C C . LEU A 1 196 ? 2.955 -18.663 8.959 1.00 89.50 196 LEU A C 1
ATOM 1589 O O . LEU A 1 196 ? 2.241 -18.720 9.960 1.00 89.50 196 LEU A O 1
ATOM 1593 N N . GLY A 1 197 ? 3.936 -19.545 8.747 1.00 82.81 197 GLY A N 1
ATOM 1594 C CA . GLY A 1 197 ? 4.203 -20.696 9.615 1.00 82.81 197 GLY A CA 1
ATOM 1595 C C . GLY A 1 197 ? 3.240 -21.868 9.405 1.00 82.81 197 GLY A C 1
ATOM 1596 O O . GLY A 1 197 ? 3.120 -22.720 10.280 1.00 82.81 197 GLY A O 1
ATOM 1597 N N . GLY A 1 198 ? 2.534 -21.910 8.272 1.00 61.88 198 GLY A N 1
ATOM 1598 C CA . GLY A 1 198 ? 1.715 -23.054 7.886 1.00 61.88 198 GLY A CA 1
ATOM 1599 C C . GLY A 1 198 ? 2.593 -24.210 7.413 1.00 61.88 198 GLY A C 1
ATOM 1600 O O . GLY A 1 198 ? 3.240 -24.102 6.373 1.00 61.88 198 GLY A O 1
ATOM 1601 N N . LEU A 1 199 ? 2.599 -25.311 8.167 1.00 41.62 199 LEU A N 1
ATOM 1602 C CA . LEU A 1 199 ? 3.017 -26.623 7.668 1.00 41.62 199 LEU A CA 1
ATOM 1603 C C . LEU A 1 199 ? 1.998 -27.101 6.621 1.00 41.62 199 LEU A C 1
ATOM 1605 O O . LEU A 1 199 ? 0.803 -26.818 6.748 1.00 41.62 199 LEU A O 1
ATOM 1609 N N . ASP A 1 200 ? 2.470 -27.796 5.583 1.00 42.97 200 ASP A N 1
ATOM 1610 C CA . ASP A 1 200 ? 1.625 -28.396 4.549 1.00 42.97 200 ASP A CA 1
ATOM 1611 C C . ASP A 1 200 ? 0.525 -29.247 5.195 1.00 42.97 200 ASP A C 1
ATOM 1613 O O . ASP A 1 200 ? 0.784 -30.307 5.766 1.00 42.97 200 ASP A O 1
ATOM 1617 N N . TYR A 1 201 ? -0.725 -28.788 5.111 1.00 40.84 201 TYR A N 1
ATOM 1618 C CA . TYR A 1 201 ? -1.854 -29.635 5.467 1.00 40.84 201 TYR A CA 1
ATOM 1619 C C . TYR A 1 201 ? -1.966 -30.724 4.395 1.00 40.84 201 TYR A C 1
ATOM 1621 O O . TYR A 1 201 ? -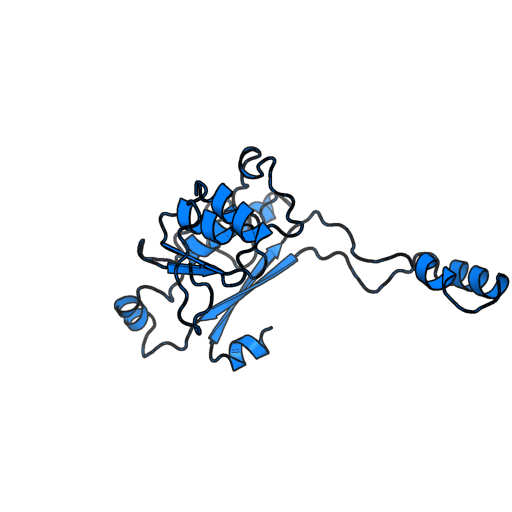2.107 -30.385 3.213 1.00 40.84 201 TYR A O 1
ATOM 1629 N N . PRO A 1 202 ? -1.918 -32.019 4.760 1.00 34.53 202 PRO A N 1
ATOM 1630 C CA . PRO A 1 202 ? -2.119 -33.084 3.794 1.00 34.53 202 PRO A CA 1
ATOM 1631 C C . PRO A 1 202 ? -3.488 -32.884 3.149 1.00 34.53 202 PRO A C 1
ATOM 1633 O O . PRO A 1 202 ? -4.467 -32.613 3.845 1.00 34.53 202 PRO A O 1
ATOM 1636 N N . ASN A 1 203 ? -3.526 -32.987 1.817 1.00 40.56 203 ASN A N 1
ATOM 1637 C CA . ASN A 1 203 ? -4.718 -32.927 0.972 1.00 40.56 203 ASN A CA 1
ATOM 1638 C C . ASN A 1 203 ? -5.836 -33.829 1.530 1.00 40.56 203 ASN A C 1
ATOM 1640 O O . ASN A 1 203 ? -6.012 -34.967 1.100 1.00 40.56 203 ASN A O 1
ATOM 1644 N N . LYS A 1 204 ? -6.640 -33.325 2.466 1.00 33.84 204 LYS A N 1
ATOM 1645 C CA . LYS A 1 204 ? -7.993 -33.823 2.661 1.00 33.84 204 LYS A CA 1
ATOM 1646 C C . LYS A 1 204 ? -8.831 -33.093 1.638 1.00 33.84 204 LYS A C 1
ATOM 1648 O O . LYS A 1 204 ? -9.152 -31.920 1.786 1.00 33.84 204 LYS A O 1
ATOM 1653 N N . SER A 1 205 ? -9.094 -33.815 0.560 1.00 34.41 205 SER A N 1
ATOM 1654 C CA . SER A 1 205 ? -10.089 -33.525 -0.456 1.00 34.41 205 SER A CA 1
ATOM 1655 C C . SER A 1 205 ? -11.396 -33.090 0.207 1.00 34.41 205 SER A C 1
ATOM 1657 O O . SER A 1 205 ? -12.259 -33.898 0.546 1.00 34.41 205 SER A O 1
ATOM 1659 N N . ILE A 1 206 ? -11.554 -31.781 0.387 1.00 37.81 206 ILE A N 1
ATOM 1660 C CA . ILE A 1 206 ? -12.861 -31.183 0.606 1.00 37.81 206 ILE A CA 1
ATOM 1661 C C . ILE A 1 206 ? -13.594 -31.406 -0.713 1.00 37.81 206 ILE A C 1
ATOM 1663 O O . ILE A 1 206 ? -13.237 -30.827 -1.740 1.00 37.81 206 ILE A O 1
ATOM 1667 N N . LYS A 1 207 ? -14.579 -32.311 -0.708 1.00 29.12 207 LYS A N 1
ATOM 1668 C CA . LYS A 1 207 ? -15.555 -32.425 -1.794 1.00 29.12 207 LYS A CA 1
ATOM 1669 C C . LYS A 1 207 ? -16.278 -31.082 -1.891 1.00 29.12 207 LYS A C 1
ATOM 1671 O O . LYS A 1 207 ? -17.257 -30.846 -1.189 1.00 29.12 207 LYS A O 1
ATOM 1676 N N . LEU A 1 208 ? -15.761 -30.202 -2.743 1.00 34.88 208 LEU A N 1
ATOM 1677 C CA . LEU A 1 208 ? -16.415 -28.970 -3.152 1.00 34.88 208 LEU A CA 1
ATOM 1678 C C . LEU A 1 208 ? -17.748 -29.355 -3.801 1.00 34.88 208 LEU A C 1
ATOM 1680 O O . LEU A 1 208 ? -17.771 -29.951 -4.882 1.00 34.88 208 LEU A O 1
ATOM 1684 N N . ARG A 1 209 ? -18.868 -29.017 -3.152 1.00 31.03 209 ARG A N 1
ATOM 1685 C CA . ARG A 1 209 ? -20.084 -28.742 -3.918 1.00 31.03 209 ARG A CA 1
ATOM 1686 C C . ARG A 1 209 ? -19.739 -27.543 -4.800 1.00 31.03 209 ARG A C 1
ATOM 1688 O O . ARG A 1 209 ? -19.167 -26.569 -4.317 1.00 31.03 209 ARG A O 1
ATOM 1695 N N . LYS A 1 210 ? -19.960 -27.697 -6.106 1.00 33.78 210 LYS A N 1
ATOM 1696 C CA . LYS A 1 210 ? -19.737 -26.646 -7.101 1.00 33.78 210 LYS A CA 1
ATOM 1697 C C . LYS A 1 210 ? -20.433 -25.370 -6.622 1.00 33.78 210 LYS A C 1
ATOM 1699 O O . LYS A 1 210 ? -21.556 -25.468 -6.147 1.00 33.78 210 LYS A O 1
ATOM 1704 N N . GLU A 1 211 ? -19.742 -24.243 -6.790 1.00 39.94 211 GLU A N 1
ATOM 1705 C CA . GLU A 1 211 ? -20.070 -22.893 -6.296 1.00 39.94 211 GLU A CA 1
ATOM 1706 C C . GLU A 1 211 ? -19.521 -22.564 -4.902 1.00 39.94 211 GLU A C 1
ATOM 1708 O O . GLU A 1 211 ? -20.260 -22.453 -3.934 1.00 39.94 211 GLU A O 1
ATOM 1713 N N . GLN A 1 212 ? -18.207 -22.334 -4.811 1.00 29.86 212 GLN A N 1
ATOM 1714 C CA . GLN A 1 212 ? -17.659 -21.297 -3.931 1.00 29.86 212 GLN A CA 1
ATOM 1715 C C . GLN A 1 212 ? -16.192 -21.031 -4.269 1.00 29.86 212 GLN A C 1
ATOM 1717 O O . GLN A 1 212 ? -15.397 -21.951 -4.466 1.00 29.86 212 GLN A O 1
ATOM 1722 N N . ALA A 1 213 ? -15.860 -19.745 -4.381 1.00 32.59 213 ALA A N 1
ATOM 1723 C CA . ALA A 1 213 ? -14.499 -19.251 -4.498 1.00 32.59 213 ALA A CA 1
ATOM 1724 C C . ALA A 1 213 ? -13.633 -19.806 -3.356 1.00 32.59 213 ALA A C 1
ATOM 1726 O O . ALA A 1 213 ? -14.126 -20.027 -2.252 1.00 32.59 213 ALA A O 1
ATOM 1727 N N . CYS A 1 214 ? -12.342 -20.026 -3.612 1.00 29.09 214 CYS A N 1
ATOM 1728 C CA . CYS A 1 214 ? -11.386 -20.353 -2.559 1.00 29.09 214 CYS A CA 1
ATOM 1729 C C . CYS A 1 214 ? -11.319 -19.193 -1.550 1.00 29.09 214 CYS A C 1
ATOM 1731 O O . CYS A 1 214 ? -10.599 -18.223 -1.775 1.00 29.09 214 CYS A O 1
ATOM 1733 N N . LEU A 1 215 ? -12.082 -19.302 -0.461 1.00 29.05 215 LEU A N 1
ATOM 1734 C CA . LEU A 1 215 ? -11.900 -18.536 0.766 1.00 29.05 215 LEU A CA 1
ATOM 1735 C C . LEU A 1 215 ? -10.838 -19.232 1.632 1.00 29.05 215 LEU A C 1
ATOM 1737 O O . LEU A 1 215 ? -10.878 -20.454 1.794 1.00 29.05 215 LEU A O 1
ATOM 1741 N N . PHE A 1 216 ? -9.915 -18.444 2.182 1.00 46.78 216 PHE A N 1
ATOM 1742 C CA . PHE A 1 216 ? -9.121 -18.782 3.365 1.00 46.78 216 PHE A CA 1
ATOM 1743 C C . PHE A 1 216 ? -9.542 -17.864 4.504 1.00 46.78 216 PHE A C 1
ATOM 1745 O O . PHE A 1 216 ? -9.751 -16.668 4.214 1.00 46.78 216 PHE A O 1
#